Protein AF-A0A533WAD0-F1 (afdb_monomer)

Sequence (202 aa):
MTPLESITSSHHRLMIGQLISTRPRTLRELAERTGISIQGVLKHLEKLKKMGLIEERTLSPRKYLAVRKAYSLKGSKLGDFSRGSLMIVNLSAEREQQELGAAKDVYADLNGMAEELLIQGRRIKDQTRRLQRMIDEFSATESRLKRAVESLDLDPEEKLIAETVFTEDTMESAGTVLSKFYGCRSPDQAIRDVVAKVKMAG

Nearest PDB structures (foldseek):
  8qkf-assembly1_A  TM=9.148E-01  e=1.004E-02  Mycolicibacterium smegmatis
  4omz-assembly2_C  TM=9.014E-01  e=1.191E-02  Sinorhizobium fredii
  7p6f-assembly1_BBB  TM=8.737E-01  e=1.004E-02  Streptomyces griseus
  2cwe-assembly1_A  TM=3.723E-01  e=6.513E-04  Pyrococcus horikoshii OT3
  2quf-assembly1_A  TM=3.093E-01  e=3.599E-03  unclassified

Secondary structure (DSSP, 8-state):
--HHHHHHT-HHHHHHHHHHHHS-B-HHHHHHHHTS-HHHHHHHHHHHHHTT-EEEEEPP--SS---SEEEEESSS-----SSSS------------------TTHHHHHHHHHHHHHHHHHHHHHHHHHHHHHHHHHHHHHHHHHHHHHHSS--HHHHHHHHHHHHSSSHHHHHHHHHHHH--S-HHHHHHHHHHHHHHH-

pLDDT: mean 73.08, std 18.91, range [23.28, 93.94]

Mean predicted aligned error: 12.36 Å

Solvent-accessible surface area (backbone atoms only — not comparable to full-atom values): 11856 Å² total; per-residue (Å²): 128,55,76,65,54,64,36,63,77,30,70,68,48,46,51,50,49,60,55,20,64,74,40,65,41,28,63,68,46,51,14,66,78,69,73,43,54,55,69,56,46,49,59,47,50,53,53,40,40,76,69,59,44,42,41,78,48,76,36,78,69,76,86,56,42,68,47,50,56,31,33,29,49,55,64,87,79,84,85,84,80,84,90,75,68,89,73,77,76,82,77,86,70,89,81,84,88,85,89,84,84,89,67,95,61,60,64,60,54,52,50,50,53,50,50,51,52,53,53,52,52,52,52,51,54,52,50,51,54,49,51,51,50,53,50,53,54,48,49,52,48,52,51,48,51,52,51,52,54,68,70,44,100,56,54,78,63,48,39,51,52,51,48,40,48,78,66,34,98,38,71,66,55,24,30,51,46,34,30,75,58,31,50,19,87,53,29,69,59,50,51,51,55,44,54,52,51,53,66,74,76,109

Radius of gyration: 24.29 Å; Cα contacts (8 Å, |Δi|>4): 172; chains: 1; bounding box: 52×47×73 Å

Structure (mmCIF, N/CA/C/O backbone):
data_AF-A0A533WAD0-F1
#
_entry.id   AF-A0A533WAD0-F1
#
loop_
_atom_site.group_PDB
_atom_site.id
_atom_site.type_symbol
_atom_site.label_atom_id
_atom_site.label_alt_id
_atom_site.label_comp_id
_atom_site.label_asym_id
_atom_site.label_entity_id
_atom_site.label_seq_id
_atom_site.pdbx_PDB_ins_code
_atom_site.Cartn_x
_atom_site.Cartn_y
_atom_site.Cartn_z
_atom_site.occupancy
_atom_site.B_iso_or_equiv
_atom_site.auth_seq_id
_atom_site.auth_comp_id
_atom_site.auth_asym_id
_atom_site.auth_atom_id
_atom_site.pdbx_PDB_model_num
ATOM 1 N N . MET A 1 1 ? -16.923 -14.657 14.709 1.00 51.72 1 MET A N 1
ATOM 2 C CA . MET A 1 1 ? -16.250 -13.380 14.404 1.00 51.72 1 MET A CA 1
ATOM 3 C C . MET A 1 1 ? -16.389 -13.107 12.926 1.00 51.72 1 MET A C 1
ATOM 5 O O . MET A 1 1 ? -16.073 -13.988 12.129 1.00 51.72 1 MET A O 1
ATOM 9 N N . THR A 1 2 ? -16.889 -11.932 12.566 1.00 55.62 2 THR A N 1
ATOM 10 C CA . THR A 1 2 ? -16.922 -11.485 11.168 1.00 55.62 2 THR A CA 1
ATOM 11 C C . THR A 1 2 ? -15.492 -11.289 10.638 1.00 55.62 2 THR A C 1
ATOM 13 O O . THR A 1 2 ? -14.555 -11.114 11.428 1.00 55.62 2 THR A O 1
ATOM 16 N N . PRO A 1 3 ? -15.272 -11.304 9.308 1.00 55.69 3 PRO A N 1
ATOM 17 C CA . PRO A 1 3 ? -13.965 -10.982 8.745 1.00 55.69 3 PRO A CA 1
ATOM 18 C C . PRO A 1 3 ? -13.436 -9.621 9.232 1.00 55.69 3 PRO A C 1
ATOM 20 O O . PRO A 1 3 ? -12.260 -9.483 9.549 1.00 55.69 3 PRO A O 1
ATOM 23 N N . LEU A 1 4 ? -14.316 -8.637 9.405 1.00 53.81 4 LEU A N 1
ATOM 24 C CA . LEU A 1 4 ? -13.946 -7.313 9.894 1.00 53.81 4 LEU A CA 1
ATOM 25 C C . LEU A 1 4 ? -13.444 -7.343 11.354 1.00 53.81 4 LEU A C 1
ATOM 27 O O . LEU A 1 4 ? -12.351 -6.855 11.631 1.00 53.81 4 LEU A O 1
ATOM 31 N N . GLU A 1 5 ? -14.166 -8.010 12.262 1.00 53.38 5 GLU A N 1
ATOM 32 C CA . GLU A 1 5 ? -13.774 -8.183 13.678 1.00 53.38 5 GLU A CA 1
ATOM 33 C C . GLU A 1 5 ? -12.444 -8.931 13.840 1.00 53.38 5 GLU A C 1
ATOM 35 O O . GLU A 1 5 ? -11.623 -8.637 14.714 1.00 53.38 5 GLU A O 1
ATOM 40 N N . SER A 1 6 ? -12.190 -9.913 12.975 1.00 58.69 6 SER A N 1
ATOM 41 C CA . SER A 1 6 ? -10.926 -10.645 12.987 1.00 58.69 6 SER A CA 1
ATOM 42 C C . SER A 1 6 ? -9.752 -9.774 12.519 1.00 58.69 6 SER A C 1
ATOM 44 O O . SER A 1 6 ? -8.616 -10.065 12.878 1.00 58.69 6 SER A O 1
ATOM 46 N N . ILE A 1 7 ? -9.954 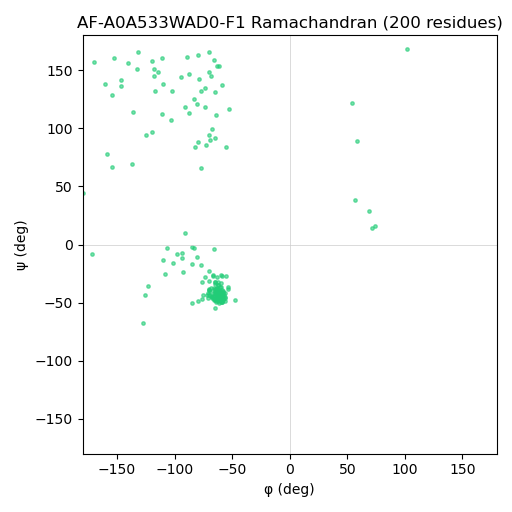-8.703 11.751 1.00 57.50 7 ILE A N 1
ATOM 47 C CA . ILE A 1 7 ? -8.867 -7.788 11.351 1.00 57.50 7 ILE A CA 1
ATOM 48 C C . ILE A 1 7 ? -8.634 -6.749 12.441 1.00 57.50 7 ILE A C 1
ATOM 50 O O . ILE A 1 7 ? -7.499 -6.602 12.896 1.00 57.50 7 ILE A O 1
ATOM 54 N N . THR A 1 8 ? -9.705 -6.098 12.899 1.00 55.94 8 THR A N 1
ATOM 55 C CA . THR A 1 8 ? -9.658 -5.000 13.878 1.00 55.94 8 THR A CA 1
ATOM 56 C C . THR A 1 8 ? -9.189 -5.451 15.259 1.00 55.94 8 THR A C 1
ATOM 58 O O . THR A 1 8 ? -8.525 -4.703 15.969 1.00 55.94 8 THR A O 1
ATOM 61 N N . SER A 1 9 ? -9.398 -6.721 15.612 1.00 64.50 9 SER A N 1
ATOM 62 C CA . SER A 1 9 ? -8.878 -7.323 16.852 1.00 64.50 9 SER A CA 1
ATOM 63 C C . SER A 1 9 ? -7.349 -7.439 16.928 1.00 64.50 9 SER A C 1
ATOM 65 O O . SER A 1 9 ? -6.818 -7.899 17.939 1.00 64.50 9 SER A O 1
ATOM 67 N N . SER A 1 10 ? -6.599 -7.075 15.882 1.00 71.62 10 SER A N 1
ATOM 68 C CA . SER A 1 10 ? -5.137 -7.127 15.906 1.00 71.62 10 SER A CA 1
ATOM 69 C C . SER A 1 10 ? -4.509 -5.890 15.303 1.00 71.62 10 SER A C 1
ATOM 71 O O . SER A 1 10 ? -4.519 -5.694 14.090 1.00 71.62 10 SER A O 1
ATOM 73 N N . HIS A 1 11 ? -3.826 -5.149 16.171 1.00 74.69 11 HIS A N 1
ATOM 74 C CA . HIS A 1 11 ? -3.022 -3.990 15.809 1.00 74.69 11 HIS A CA 1
ATOM 75 C C . HIS A 1 11 ? -2.084 -4.261 14.617 1.00 74.69 11 HIS A C 1
ATOM 77 O O . HIS A 1 11 ? -2.106 -3.518 13.644 1.00 74.69 11 HIS A O 1
ATOM 83 N N . HIS A 1 12 ? -1.346 -5.379 14.619 1.00 79.31 12 HIS A N 1
ATOM 84 C CA . HIS A 1 12 ? -0.453 -5.731 13.508 1.00 79.31 12 HIS A CA 1
ATOM 85 C C . HIS A 1 12 ? -1.186 -6.016 12.188 1.00 79.31 12 HIS A C 1
ATOM 87 O O . HIS A 1 12 ? -0.655 -5.701 11.129 1.00 79.31 12 HIS A O 1
ATOM 93 N N . ARG A 1 13 ? -2.399 -6.592 12.209 1.00 78.62 13 ARG A N 1
ATOM 94 C CA . ARG A 1 13 ? -3.174 -6.819 10.972 1.00 78.62 13 ARG A CA 1
ATOM 95 C C . ARG A 1 13 ? -3.688 -5.510 10.386 1.00 78.62 13 ARG A C 1
ATOM 97 O O . ARG A 1 13 ? -3.631 -5.354 9.171 1.00 78.62 13 ARG A O 1
ATOM 104 N N . LEU A 1 14 ? -4.131 -4.585 11.238 1.00 72.06 14 LEU A N 1
ATOM 105 C CA . LEU A 1 14 ? -4.509 -3.234 10.823 1.00 72.06 14 LEU A CA 1
ATOM 106 C C . LEU A 1 14 ? -3.316 -2.484 10.235 1.00 72.06 14 LEU A C 1
ATOM 108 O O . LEU A 1 14 ? -3.411 -1.966 9.129 1.00 72.06 14 LEU A O 1
ATOM 112 N N . MET A 1 15 ? -2.171 -2.513 10.919 1.00 77.69 15 MET A N 1
ATOM 113 C CA . MET A 1 15 ? -0.955 -1.847 10.453 1.00 77.69 15 MET A CA 1
ATOM 114 C C . MET A 1 15 ? -0.457 -2.430 9.125 1.00 77.69 15 MET A C 1
ATOM 116 O O . MET A 1 15 ? -0.127 -1.682 8.213 1.00 77.69 15 MET A O 1
ATOM 120 N N . ILE A 1 16 ? -0.462 -3.760 8.965 1.00 83.31 16 ILE A N 1
ATOM 121 C CA . ILE A 1 16 ? -0.143 -4.405 7.681 1.00 83.31 16 ILE A CA 1
ATOM 122 C C . ILE A 1 16 ? -1.139 -3.975 6.600 1.00 83.31 16 ILE A C 1
ATOM 124 O O . ILE A 1 16 ? -0.705 -3.627 5.508 1.00 83.31 16 ILE A O 1
ATOM 128 N N . GLY A 1 17 ? -2.443 -3.967 6.901 1.00 76.19 17 GLY A N 1
ATOM 129 C CA . GLY A 1 17 ? -3.496 -3.527 5.983 1.00 76.19 17 GLY A CA 1
ATOM 130 C C . GLY A 1 17 ? -3.301 -2.088 5.502 1.00 76.19 17 GLY A C 1
ATOM 131 O O . GLY A 1 17 ? -3.324 -1.844 4.302 1.00 76.19 17 GLY A O 1
ATOM 132 N N . GLN A 1 18 ? -3.021 -1.163 6.421 1.00 72.69 18 GLN A N 1
ATOM 133 C CA . GLN A 1 18 ? -2.708 0.236 6.113 1.00 72.69 18 GLN A CA 1
ATOM 134 C C . GLN A 1 18 ? -1.435 0.367 5.265 1.00 72.69 18 GLN A C 1
ATOM 136 O O . GLN A 1 18 ? -1.361 1.166 4.336 1.00 72.69 18 GLN A O 1
ATOM 141 N N . LEU A 1 19 ? -0.404 -0.422 5.564 1.00 80.69 19 LEU A N 1
ATOM 142 C CA . LEU A 1 19 ? 0.837 -0.375 4.799 1.00 80.69 19 LEU A CA 1
ATOM 143 C C . LEU A 1 19 ? 0.612 -0.845 3.354 1.00 80.69 19 LEU A C 1
ATOM 145 O O . LEU A 1 19 ? 1.075 -0.186 2.428 1.00 80.69 19 LEU A O 1
ATOM 149 N N . ILE A 1 20 ? -0.112 -1.942 3.137 1.00 82.56 20 ILE A N 1
ATOM 150 C CA . ILE A 1 20 ? -0.339 -2.499 1.791 1.00 82.56 20 ILE A CA 1
ATOM 151 C C . ILE A 1 20 ? -1.493 -1.834 1.019 1.00 82.56 20 ILE A C 1
ATOM 153 O O . ILE A 1 20 ? -1.742 -2.218 -0.126 1.00 82.56 20 ILE A O 1
ATOM 157 N N . SER A 1 21 ? -2.217 -0.883 1.628 1.00 72.12 21 SER A N 1
ATOM 158 C CA . SER A 1 21 ? -3.297 -0.137 0.956 1.00 72.12 21 SER A CA 1
ATOM 159 C C . SER A 1 21 ? -2.759 0.928 0.019 1.00 72.12 21 SER A C 1
ATOM 161 O O . SER A 1 21 ? -3.357 1.180 -1.018 1.00 72.12 21 SER A O 1
ATOM 163 N N . THR A 1 22 ? -1.613 1.504 0.377 1.00 73.31 22 THR A N 1
ATOM 164 C CA . T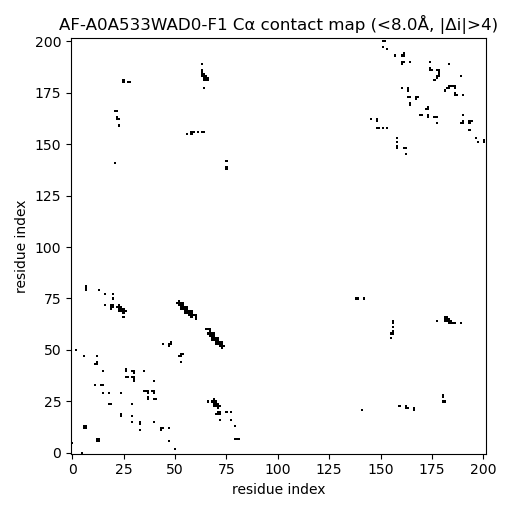HR A 1 22 ? -0.962 2.582 -0.372 1.00 73.31 22 THR A CA 1
ATOM 165 C C . THR A 1 22 ? -0.197 2.046 -1.578 1.00 73.31 22 THR A C 1
ATOM 167 O O . THR A 1 22 ? -0.377 2.521 -2.693 1.00 73.31 22 THR A O 1
ATOM 170 N N . ARG A 1 23 ? 0.623 1.005 -1.386 1.00 82.44 23 ARG A N 1
ATOM 171 C CA . ARG A 1 23 ? 1.337 0.312 -2.470 1.00 82.44 23 ARG A CA 1
ATOM 172 C C . ARG A 1 23 ? 1.630 -1.145 -2.122 1.00 82.44 23 ARG A C 1
ATOM 174 O O . ARG A 1 23 ? 1.658 -1.482 -0.934 1.00 82.44 23 ARG A O 1
ATOM 181 N N . PRO A 1 24 ? 1.913 -2.019 -3.108 1.00 87.38 24 PRO A N 1
ATOM 182 C CA . PRO A 1 24 ? 2.299 -3.389 -2.805 1.00 87.38 24 PRO A CA 1
ATOM 183 C C . PRO A 1 24 ? 3.636 -3.434 -2.063 1.00 87.38 24 PRO A C 1
ATOM 185 O O . PRO A 1 24 ? 4.600 -2.840 -2.532 1.00 87.38 24 PRO A O 1
ATOM 188 N N . ARG A 1 25 ? 3.746 -4.167 -0.950 1.00 91.31 25 ARG A N 1
ATOM 189 C CA . ARG A 1 25 ? 4.976 -4.223 -0.124 1.00 91.31 25 ARG A CA 1
ATOM 190 C C . ARG A 1 25 ? 5.566 -5.620 -0.013 1.00 91.31 25 ARG A C 1
ATOM 192 O O . ARG A 1 25 ? 4.868 -6.620 -0.180 1.00 91.31 25 ARG A O 1
ATOM 199 N N . THR A 1 26 ? 6.858 -5.701 0.298 1.00 93.06 26 THR A N 1
ATOM 200 C CA . THR A 1 26 ? 7.565 -6.977 0.511 1.00 93.06 26 THR A CA 1
ATOM 201 C C . THR A 1 26 ? 7.490 -7.426 1.974 1.00 93.06 26 THR A C 1
ATOM 203 O O . THR A 1 26 ? 7.248 -6.623 2.874 1.00 93.06 26 THR A O 1
ATOM 206 N N . LEU A 1 27 ? 7.734 -8.715 2.252 1.00 92.88 27 LEU A N 1
ATOM 207 C CA . LEU A 1 27 ? 7.749 -9.230 3.635 1.00 92.88 27 LEU A CA 1
ATOM 208 C C . LEU A 1 27 ? 8.772 -8.515 4.517 1.00 92.88 27 LEU A C 1
ATOM 210 O O . LEU A 1 27 ? 8.499 -8.246 5.683 1.00 92.88 27 LEU A O 1
ATOM 214 N N . ARG A 1 28 ? 9.952 -8.233 3.953 1.00 92.81 28 ARG A N 1
ATOM 215 C CA . ARG A 1 28 ? 11.037 -7.551 4.657 1.00 92.81 28 ARG A CA 1
ATOM 216 C C . ARG A 1 28 ? 10.610 -6.148 5.063 1.00 92.81 28 ARG A C 1
ATOM 218 O O . ARG A 1 28 ? 10.813 -5.759 6.205 1.00 92.81 28 ARG A O 1
ATOM 225 N N . GLU A 1 29 ? 9.995 -5.422 4.136 1.00 93.50 29 GLU A N 1
ATOM 226 C CA . GLU A 1 29 ? 9.491 -4.084 4.407 1.00 93.50 29 GLU A CA 1
ATOM 227 C C . GLU A 1 29 ? 8.409 -4.086 5.486 1.00 93.50 29 GLU A C 1
ATOM 229 O O . GLU A 1 29 ? 8.465 -3.290 6.420 1.00 93.50 29 GLU A O 1
ATOM 234 N N . LEU A 1 30 ? 7.444 -5.003 5.385 1.00 90.94 30 LEU A N 1
ATOM 235 C CA . LEU A 1 30 ? 6.379 -5.129 6.375 1.00 90.94 30 LEU A CA 1
ATOM 236 C C . LEU A 1 30 ? 6.939 -5.465 7.757 1.00 90.94 30 LEU A C 1
ATOM 238 O O . LEU A 1 30 ? 6.512 -4.859 8.732 1.00 90.94 30 LEU A O 1
ATOM 242 N N . ALA A 1 31 ? 7.910 -6.374 7.851 1.00 92.38 31 ALA A N 1
ATOM 243 C CA . ALA A 1 31 ? 8.556 -6.735 9.113 1.00 92.38 31 ALA A CA 1
ATOM 244 C C . ALA A 1 31 ? 9.260 -5.529 9.749 1.00 92.38 31 ALA A C 1
ATOM 246 O O . ALA A 1 31 ? 9.054 -5.243 10.925 1.00 92.38 31 ALA A O 1
ATOM 247 N N . GLU A 1 32 ? 10.021 -4.775 8.953 1.00 91.56 32 GLU A N 1
ATOM 248 C CA . GLU A 1 32 ? 10.730 -3.585 9.425 1.00 91.56 32 GLU A CA 1
ATOM 249 C C . GLU A 1 32 ? 9.762 -2.489 9.894 1.00 91.56 32 GLU A C 1
ATOM 251 O O . GLU A 1 32 ? 9.925 -1.944 10.982 1.00 91.56 32 GLU A O 1
ATOM 256 N N . ARG A 1 33 ? 8.715 -2.199 9.112 1.00 85.69 33 ARG A N 1
ATOM 257 C CA . ARG A 1 33 ? 7.739 -1.141 9.422 1.00 85.69 33 ARG A CA 1
ATOM 258 C C . ARG A 1 33 ? 6.836 -1.484 10.605 1.00 85.69 33 ARG A C 1
ATOM 260 O O . ARG A 1 33 ? 6.400 -0.578 11.302 1.00 85.69 33 ARG A O 1
ATOM 267 N N . THR A 1 34 ? 6.529 -2.763 10.811 1.00 83.00 34 THR A N 1
ATOM 268 C CA . THR A 1 34 ? 5.649 -3.220 11.903 1.00 83.00 34 THR A CA 1
ATOM 269 C C . THR A 1 34 ? 6.408 -3.632 13.162 1.00 83.00 34 THR A C 1
ATOM 271 O O . THR A 1 34 ? 5.781 -3.842 14.196 1.00 83.00 34 THR A O 1
ATOM 274 N N . GLY A 1 35 ? 7.736 -3.767 13.093 1.00 88.56 35 GLY A N 1
ATOM 275 C CA . GLY A 1 35 ? 8.572 -4.185 14.220 1.00 88.56 35 GLY A CA 1
ATOM 276 C C . GLY A 1 35 ? 8.432 -5.662 14.606 1.00 88.56 35 GLY A C 1
ATOM 277 O O . GLY A 1 35 ? 8.878 -6.049 15.685 1.00 88.56 35 GLY A O 1
ATOM 278 N N . ILE A 1 36 ? 7.823 -6.501 13.758 1.00 91.62 36 ILE A N 1
ATOM 279 C CA . ILE A 1 36 ? 7.652 -7.941 14.018 1.00 91.62 36 ILE A CA 1
ATOM 280 C C . ILE A 1 36 ? 8.513 -8.790 13.081 1.00 91.62 36 ILE A C 1
ATOM 282 O O . ILE A 1 36 ? 8.932 -8.357 12.011 1.00 91.62 36 ILE A O 1
ATOM 286 N N . SER A 1 37 ? 8.752 -10.047 13.460 1.00 93.94 37 SER A N 1
ATOM 287 C CA . SER A 1 37 ? 9.521 -10.977 12.629 1.00 93.94 37 SER A CA 1
ATOM 288 C C . SER A 1 37 ? 8.830 -11.271 11.291 1.00 93.94 37 SER A C 1
ATOM 290 O O . SER A 1 37 ? 7.602 -11.270 11.187 1.00 93.94 37 SER A O 1
ATOM 292 N N . ILE A 1 38 ? 9.615 -11.629 10.270 1.00 92.88 38 ILE A N 1
ATOM 293 C CA . ILE A 1 38 ? 9.100 -12.038 8.949 1.00 92.88 38 ILE A CA 1
ATOM 294 C C . ILE A 1 38 ? 8.071 -13.178 9.070 1.00 92.88 38 ILE A C 1
ATOM 296 O O . ILE A 1 38 ? 7.052 -13.172 8.381 1.00 92.88 38 ILE A O 1
ATOM 300 N N . GLN A 1 39 ? 8.293 -14.135 9.978 1.00 93.06 39 GLN A N 1
ATOM 301 C CA . GLN A 1 39 ? 7.333 -15.212 10.251 1.00 93.06 39 GLN A CA 1
ATOM 302 C C . GLN A 1 39 ? 6.026 -14.688 10.871 1.00 93.06 39 GLN A C 1
ATOM 304 O O . GLN A 1 39 ? 4.943 -15.164 10.525 1.00 93.06 39 GLN A O 1
ATOM 309 N N . GLY A 1 40 ? 6.109 -13.686 11.752 1.00 90.50 40 GLY A N 1
ATOM 310 C CA . GLY A 1 40 ? 4.944 -12.991 12.302 1.00 90.50 40 GLY A CA 1
ATOM 311 C C . GLY A 1 40 ? 4.127 -12.290 11.216 1.00 90.50 40 GLY A C 1
ATOM 312 O O . GLY A 1 40 ? 2.907 -12.460 11.157 1.00 90.50 40 GLY A O 1
ATOM 313 N N . VAL A 1 41 ? 4.801 -11.585 10.301 1.00 92.94 41 VAL A N 1
ATOM 314 C CA . VAL A 1 41 ? 4.167 -10.966 9.124 1.00 92.94 41 VAL A CA 1
ATOM 315 C C . VAL A 1 41 ? 3.466 -12.017 8.267 1.00 92.94 41 VAL A C 1
ATOM 317 O O . VAL A 1 41 ? 2.287 -11.856 7.958 1.00 92.94 41 VAL A O 1
ATOM 320 N N . LEU A 1 42 ? 4.145 -13.119 7.933 1.00 92.94 42 LEU A N 1
ATOM 321 C CA . LEU A 1 42 ? 3.566 -14.216 7.149 1.00 92.94 42 LEU A CA 1
ATOM 322 C C . LEU A 1 42 ? 2.292 -14.769 7.794 1.00 92.94 42 LEU A C 1
ATOM 324 O O . LEU A 1 42 ? 1.275 -14.920 7.121 1.00 92.94 42 LEU A O 1
ATOM 328 N N . LYS A 1 43 ? 2.301 -14.999 9.112 1.00 91.69 43 LYS A N 1
ATOM 329 C CA . LYS A 1 43 ? 1.119 -15.474 9.849 1.00 91.69 43 LYS A CA 1
ATOM 330 C C . LYS A 1 43 ? -0.065 -14.510 9.732 1.00 91.69 43 LYS A C 1
ATOM 332 O O . LYS A 1 43 ? -1.215 -14.951 9.690 1.00 91.69 43 LYS A O 1
ATOM 337 N N . HIS A 1 44 ? 0.190 -13.205 9.714 1.00 88.88 44 HIS A N 1
ATOM 338 C CA . HIS A 1 44 ? -0.852 -12.195 9.540 1.00 88.88 44 HIS A CA 1
ATOM 339 C C . HIS A 1 44 ? -1.347 -12.107 8.095 1.00 88.88 44 HIS A C 1
ATOM 341 O O . HIS A 1 44 ? -2.561 -12.090 7.891 1.00 88.88 44 HIS A O 1
ATOM 347 N N . LEU A 1 45 ? -0.446 -12.132 7.112 1.00 89.50 45 LEU A N 1
ATOM 348 C CA . LEU A 1 45 ? -0.801 -12.140 5.692 1.00 89.50 45 LEU A CA 1
ATOM 349 C C . LEU A 1 45 ? -1.618 -13.377 5.316 1.00 89.50 45 LEU A C 1
ATOM 351 O O . LEU A 1 45 ? -2.635 -13.236 4.652 1.00 89.50 45 LEU A O 1
ATOM 355 N N . GLU A 1 46 ? -1.267 -14.564 5.811 1.00 89.81 46 GLU A N 1
ATOM 356 C CA . GLU A 1 46 ? -2.048 -15.788 5.579 1.00 89.81 46 GLU A CA 1
ATOM 357 C C . GLU A 1 46 ? -3.491 -15.661 6.081 1.00 89.81 46 GLU A C 1
ATOM 359 O O . GLU A 1 46 ? -4.434 -16.092 5.417 1.00 89.81 46 GLU A O 1
ATOM 364 N N . LYS A 1 47 ? -3.696 -15.014 7.234 1.00 83.94 47 LYS A N 1
ATOM 365 C CA . LYS A 1 47 ? -5.050 -14.731 7.729 1.00 83.94 47 LYS A CA 1
ATOM 366 C C . LYS A 1 47 ? -5.790 -13.769 6.802 1.00 83.94 47 LYS A C 1
ATOM 368 O O . LYS A 1 47 ? -6.912 -14.070 6.416 1.00 83.94 47 LYS A O 1
ATOM 373 N N . LEU A 1 48 ? -5.159 -12.666 6.401 1.00 80.19 48 LEU A N 1
ATOM 374 C CA . LEU A 1 48 ? -5.759 -11.692 5.480 1.00 80.19 48 LEU A CA 1
ATOM 375 C C . LEU A 1 48 ? -6.059 -12.303 4.097 1.00 80.19 48 LEU A C 1
ATOM 377 O O . LEU A 1 48 ? -7.085 -11.994 3.489 1.00 80.19 48 LEU A O 1
ATOM 381 N N . LYS A 1 49 ? -5.211 -13.224 3.625 1.00 83.44 49 LYS A N 1
ATOM 382 C CA . LYS A 1 49 ? -5.371 -13.956 2.361 1.00 83.44 49 LYS A CA 1
ATOM 383 C C . LYS A 1 49 ? -6.557 -14.906 2.410 1.00 83.44 49 LYS A C 1
ATOM 385 O O . LYS A 1 49 ? -7.380 -14.892 1.501 1.00 83.44 49 LYS A O 1
ATOM 390 N N . LYS A 1 50 ? -6.703 -15.672 3.498 1.00 79.50 50 LYS A N 1
ATOM 391 C CA . LYS A 1 50 ? -7.875 -16.540 3.733 1.00 79.50 50 LYS A CA 1
ATOM 392 C C . LYS A 1 50 ? -9.191 -15.767 3.760 1.00 79.50 50 LYS A C 1
ATOM 394 O O . LYS A 1 50 ? -10.230 -16.323 3.436 1.00 79.50 50 LYS A O 1
ATOM 399 N N . MET A 1 51 ? -9.139 -14.490 4.126 1.00 72.75 51 MET A N 1
ATOM 400 C CA . MET A 1 51 ? -10.295 -13.593 4.149 1.00 72.75 51 MET A CA 1
ATOM 401 C C . MET A 1 51 ? -10.573 -12.951 2.782 1.00 72.75 51 MET A C 1
ATOM 403 O O . MET A 1 51 ? -11.534 -12.203 2.649 1.00 72.75 51 MET A O 1
ATOM 407 N N . GLY A 1 52 ? -9.743 -13.231 1.771 1.00 71.12 52 GLY A N 1
ATOM 408 C CA . GLY A 1 52 ? -9.891 -12.705 0.416 1.00 71.12 52 GLY A CA 1
ATOM 409 C C . GLY A 1 52 ? -9.522 -11.229 0.271 1.00 71.12 52 GLY A C 1
ATOM 410 O O . GLY A 1 52 ? -9.892 -10.621 -0.727 1.00 71.12 52 GLY A O 1
ATOM 411 N N . LEU A 1 53 ? -8.815 -10.654 1.248 1.00 71.06 53 LEU A N 1
ATOM 412 C CA . LEU A 1 53 ? -8.565 -9.211 1.319 1.00 71.06 53 LEU A CA 1
ATOM 413 C C . LEU A 1 53 ? -7.264 -8.791 0.666 1.00 71.06 53 LEU A C 1
ATOM 415 O O . LEU A 1 53 ? -7.120 -7.638 0.290 1.00 71.06 53 LEU A O 1
ATOM 419 N N . ILE A 1 54 ? -6.308 -9.703 0.544 1.00 79.50 54 ILE A N 1
ATOM 420 C CA . ILE A 1 54 ? -5.017 -9.396 -0.058 1.00 79.50 54 ILE A CA 1
ATOM 421 C C . ILE A 1 54 ? -4.800 -10.237 -1.300 1.00 79.50 54 ILE A C 1
ATOM 423 O O . ILE A 1 54 ? -5.280 -11.368 -1.411 1.00 79.50 54 ILE A O 1
ATOM 427 N N . GLU A 1 55 ? -4.034 -9.673 -2.212 1.00 82.56 55 GLU A N 1
ATOM 428 C CA . GLU A 1 55 ? -3.501 -10.347 -3.377 1.00 82.56 55 GLU A CA 1
ATOM 429 C C . GLU A 1 55 ? -1.978 -10.428 -3.263 1.00 82.56 55 GLU A C 1
ATOM 431 O O . GLU A 1 55 ? -1.312 -9.589 -2.652 1.00 82.56 55 GLU A O 1
ATOM 436 N N . GLU A 1 56 ? -1.431 -11.496 -3.827 1.00 88.31 56 GLU A N 1
ATOM 437 C CA . GLU A 1 56 ? -0.001 -11.756 -3.863 1.00 88.31 56 GLU A CA 1
ATOM 438 C C . GLU A 1 56 ? 0.454 -11.622 -5.313 1.00 88.31 56 GLU A C 1
ATOM 440 O O . GLU A 1 56 ? 0.082 -12.427 -6.169 1.00 88.31 56 GLU A O 1
ATOM 445 N N . ARG A 1 57 ? 1.257 -10.598 -5.594 1.00 86.31 57 ARG A N 1
ATOM 446 C CA . ARG A 1 57 ? 1.862 -10.393 -6.907 1.00 86.31 57 ARG A CA 1
ATOM 447 C C . ARG A 1 57 ? 3.177 -11.158 -6.949 1.00 86.31 57 ARG A C 1
ATOM 449 O O . ARG A 1 57 ? 4.123 -10.821 -6.235 1.00 86.31 57 ARG A O 1
ATOM 456 N N . THR A 1 58 ? 3.233 -12.190 -7.786 1.00 85.44 58 THR A N 1
ATOM 457 C CA . THR A 1 58 ? 4.489 -12.892 -8.074 1.00 85.44 58 THR A CA 1
ATOM 458 C C . THR A 1 58 ? 5.244 -12.129 -9.153 1.00 85.44 58 THR A C 1
ATOM 460 O O . THR A 1 58 ? 4.711 -11.854 -10.224 1.00 85.44 58 THR A O 1
ATOM 463 N N . LEU A 1 59 ? 6.489 -11.784 -8.854 1.00 81.50 59 LEU A N 1
ATOM 464 C CA . LEU A 1 59 ? 7.394 -11.076 -9.745 1.00 81.50 59 LEU A CA 1
ATOM 465 C C . LEU A 1 59 ? 8.374 -12.087 -10.330 1.00 81.50 59 LEU A C 1
ATOM 467 O O . LEU A 1 59 ? 8.960 -12.899 -9.607 1.00 81.50 59 LEU A O 1
ATOM 471 N N . SER A 1 60 ? 8.553 -12.030 -11.644 1.00 73.19 60 SER A N 1
ATOM 472 C CA . SER A 1 60 ? 9.660 -12.727 -12.290 1.00 73.19 60 SER A CA 1
ATOM 473 C C . SER A 1 60 ? 10.905 -11.857 -12.110 1.00 73.19 60 SER A C 1
ATOM 475 O O . SER A 1 60 ? 10.870 -10.718 -12.567 1.00 73.19 60 SER A O 1
ATOM 477 N N . PRO A 1 61 ? 11.987 -12.334 -11.468 1.00 61.09 61 PRO A N 1
ATOM 478 C CA . PRO A 1 61 ? 13.225 -11.568 -11.413 1.00 61.09 61 PRO A CA 1
ATOM 479 C C . PRO A 1 61 ? 13.748 -11.436 -12.841 1.00 61.09 61 PRO A C 1
ATOM 481 O O . PRO A 1 61 ? 14.099 -12.445 -13.458 1.00 61.09 61 PRO A O 1
ATOM 484 N N . ARG A 1 62 ? 13.722 -10.223 -13.391 1.00 65.81 62 ARG A N 1
ATOM 485 C CA . ARG A 1 62 ? 14.101 -9.981 -14.784 1.00 65.81 62 ARG A CA 1
ATOM 486 C C . ARG A 1 62 ? 15.149 -8.892 -14.889 1.00 65.81 62 ARG A C 1
ATOM 488 O O . ARG A 1 62 ? 16.271 -9.210 -15.279 1.00 65.81 62 ARG A O 1
ATOM 495 N N . LYS A 1 63 ? 14.803 -7.641 -14.565 1.00 78.00 63 LYS A N 1
ATOM 496 C CA . LYS A 1 63 ? 15.607 -6.497 -15.017 1.00 78.00 63 LYS A CA 1
ATOM 497 C C . LYS A 1 63 ? 16.075 -5.561 -13.909 1.00 78.00 63 LYS A C 1
ATOM 499 O O . LYS A 1 63 ? 17.239 -5.166 -13.921 1.00 78.00 63 LYS A O 1
ATOM 504 N N . TYR A 1 64 ? 15.218 -5.221 -12.953 1.00 83.62 64 TYR A N 1
ATOM 505 C CA . TYR A 1 64 ? 15.496 -4.171 -11.969 1.00 83.62 64 TYR A CA 1
ATOM 506 C C . TYR A 1 64 ? 15.405 -4.646 -10.521 1.00 83.62 64 TYR A C 1
ATOM 508 O O . TYR A 1 64 ? 16.176 -4.174 -9.691 1.00 83.62 64 TYR A O 1
ATOM 516 N N . LEU A 1 65 ? 14.485 -5.550 -10.200 1.00 86.50 65 LEU A N 1
ATOM 517 C CA . LEU A 1 65 ? 14.100 -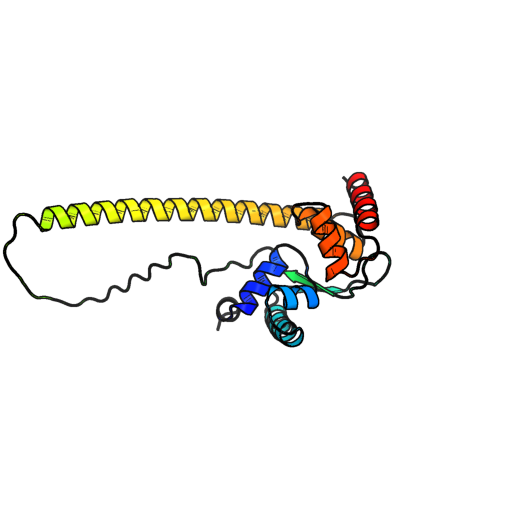5.951 -8.855 1.00 86.50 65 LEU A CA 1
ATOM 518 C C . LEU A 1 65 ? 14.574 -7.377 -8.560 1.00 86.50 65 LEU A C 1
ATOM 520 O O . LEU A 1 65 ? 14.440 -8.297 -9.367 1.00 86.50 65 LEU A O 1
ATOM 524 N N . ALA A 1 66 ? 15.094 -7.575 -7.350 1.00 85.69 66 ALA A N 1
ATOM 525 C CA . ALA A 1 66 ? 15.567 -8.881 -6.886 1.00 85.69 66 ALA A CA 1
ATOM 526 C C . ALA A 1 66 ? 14.490 -9.671 -6.119 1.00 85.69 66 ALA A C 1
ATOM 528 O O . ALA A 1 66 ? 14.696 -10.832 -5.754 1.00 85.69 66 ALA A O 1
ATOM 529 N N . VAL A 1 67 ? 13.346 -9.048 -5.834 1.00 85.12 67 VAL A N 1
ATOM 530 C CA . VAL A 1 67 ? 12.264 -9.656 -5.056 1.00 85.12 67 VAL A CA 1
ATOM 531 C C . VAL A 1 67 ? 11.304 -10.450 -5.931 1.00 85.12 67 VAL A C 1
ATOM 533 O O . VAL A 1 67 ? 11.027 -10.099 -7.070 1.00 85.12 67 VAL A O 1
ATOM 536 N N . ARG A 1 68 ? 10.765 -11.533 -5.366 1.00 84.81 68 ARG A N 1
ATOM 537 C CA . ARG A 1 68 ? 9.863 -12.454 -6.077 1.00 84.81 68 ARG A CA 1
ATOM 538 C C . ARG A 1 68 ? 8.390 -12.249 -5.755 1.00 84.81 68 ARG A C 1
ATOM 540 O O . ARG A 1 68 ? 7.543 -12.803 -6.446 1.00 84.81 68 ARG A O 1
ATOM 547 N N . LYS A 1 69 ? 8.078 -11.533 -4.673 1.00 88.56 69 LYS A N 1
ATOM 548 C CA . LYS A 1 69 ? 6.711 -11.383 -4.166 1.00 88.56 69 LYS A CA 1
ATOM 549 C C . LYS A 1 69 ? 6.497 -10.008 -3.550 1.00 88.56 69 LYS A C 1
ATOM 551 O O . LYS A 1 69 ? 7.329 -9.555 -2.760 1.00 88.56 69 LYS A O 1
ATOM 556 N N . ALA A 1 70 ? 5.355 -9.411 -3.860 1.00 89.00 70 ALA A N 1
ATOM 557 C CA . ALA A 1 70 ? 4.814 -8.242 -3.179 1.00 89.00 70 ALA A CA 1
ATOM 558 C C . ALA A 1 70 ? 3.328 -8.471 -2.859 1.00 89.00 70 ALA A C 1
ATOM 560 O O . ALA A 1 70 ? 2.649 -9.216 -3.566 1.00 89.00 70 ALA A O 1
ATOM 561 N N . TYR A 1 71 ? 2.835 -7.858 -1.786 1.00 89.00 71 TYR A N 1
ATOM 562 C CA . TYR A 1 71 ? 1.462 -8.021 -1.302 1.00 89.00 71 TYR A CA 1
ATOM 563 C C . TYR A 1 71 ? 0.725 -6.691 -1.363 1.00 89.00 71 TYR A C 1
ATOM 565 O O . TYR A 1 71 ? 1.250 -5.691 -0.875 1.00 89.00 71 TYR A O 1
ATOM 573 N N . SER A 1 72 ? -0.486 -6.700 -1.910 1.00 84.31 72 SER A N 1
ATOM 574 C CA . SER A 1 72 ? -1.386 -5.545 -1.993 1.00 84.31 72 SER A CA 1
ATOM 575 C C . SER A 1 72 ? -2.792 -5.913 -1.527 1.00 84.31 72 SER A C 1
ATOM 577 O O . SER A 1 72 ? -3.135 -7.088 -1.387 1.00 84.31 72 SER A O 1
ATOM 579 N N . LEU A 1 73 ? -3.621 -4.905 -1.266 1.00 77.19 73 LEU A N 1
ATOM 580 C CA . LEU A 1 73 ? -5.047 -5.101 -1.015 1.00 77.19 73 LEU A CA 1
ATOM 581 C C . LEU A 1 73 ? -5.809 -5.441 -2.306 1.00 77.19 73 LEU A C 1
ATOM 583 O O . LEU A 1 73 ? -5.650 -4.795 -3.348 1.00 77.19 73 LEU A O 1
ATOM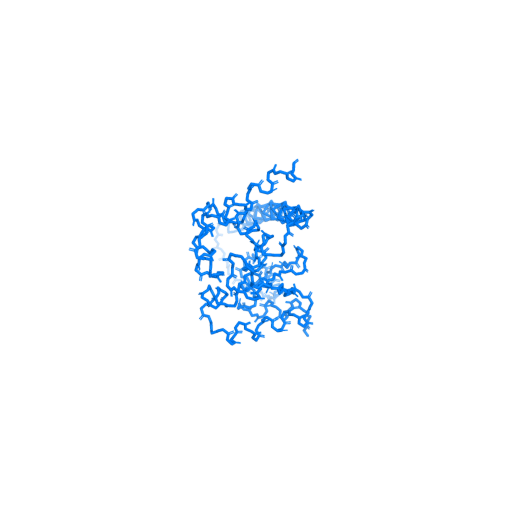 587 N N . LYS A 1 74 ? -6.681 -6.446 -2.205 1.00 66.56 74 LYS A N 1
ATOM 588 C CA . LYS A 1 74 ? -7.629 -6.859 -3.238 1.00 66.56 74 LYS A CA 1
ATOM 589 C C . LYS A 1 74 ? -8.864 -5.953 -3.158 1.00 66.56 74 LYS A C 1
ATOM 591 O O . LYS A 1 74 ? -9.856 -6.283 -2.514 1.00 66.56 74 LYS A O 1
ATOM 596 N N . GLY A 1 75 ? -8.778 -4.790 -3.801 1.00 55.28 75 GLY A N 1
ATOM 597 C CA . GLY A 1 75 ? -9.829 -3.765 -3.821 1.00 55.28 75 GLY A CA 1
ATOM 598 C C . GLY A 1 75 ? -9.564 -2.588 -2.877 1.00 55.28 75 GLY A C 1
ATOM 599 O O . GLY A 1 75 ? -8.664 -2.622 -2.045 1.00 55.28 75 GLY A O 1
ATOM 600 N N . SER A 1 76 ? -10.347 -1.520 -3.031 1.00 45.22 76 SER A N 1
ATOM 601 C CA . SER A 1 76 ? -10.116 -0.208 -2.405 1.00 45.22 76 SER A CA 1
ATOM 602 C C . SER A 1 76 ? -10.772 -0.009 -1.039 1.00 45.22 76 SER A C 1
ATOM 604 O O . SER A 1 76 ? -10.817 1.107 -0.529 1.00 45.22 76 SER A O 1
ATOM 606 N N . LYS A 1 77 ? -11.316 -1.072 -0.435 1.00 44.81 77 LYS A N 1
ATOM 607 C CA . LYS A 1 77 ? -12.038 -0.978 0.837 1.00 44.81 77 LYS A CA 1
ATOM 608 C C . LYS A 1 77 ? -11.456 -1.921 1.881 1.00 44.81 77 LYS A C 1
ATOM 610 O O . LYS A 1 77 ? -11.875 -3.068 2.004 1.00 44.81 77 LYS A O 1
ATOM 615 N N . LEU A 1 78 ? -10.550 -1.376 2.686 1.00 45.09 78 LEU A N 1
ATOM 616 C CA . LEU A 1 78 ? -10.354 -1.789 4.070 1.00 45.09 78 LEU A CA 1
ATOM 617 C C . LEU A 1 78 ? -10.635 -0.551 4.936 1.00 45.09 78 LEU A C 1
ATOM 619 O O . LEU A 1 78 ? -9.799 0.338 5.033 1.00 45.09 78 LEU A O 1
ATOM 623 N N . GLY A 1 79 ? -11.852 -0.445 5.472 1.00 38.56 79 GLY A N 1
ATOM 624 C CA . GLY A 1 79 ? -12.249 0.657 6.354 1.00 38.56 79 GLY A CA 1
ATOM 625 C C . GLY A 1 79 ? -11.977 0.311 7.819 1.00 38.56 79 GLY A C 1
ATOM 626 O O . GLY A 1 79 ? -12.525 -0.666 8.326 1.00 38.56 79 GLY A O 1
ATOM 627 N N . ASP A 1 80 ? -11.109 1.102 8.449 1.00 39.81 80 ASP A N 1
ATOM 628 C CA . ASP A 1 80 ? -10.650 1.070 9.846 1.00 39.81 80 ASP A CA 1
ATOM 629 C C . ASP A 1 80 ? -11.668 1.703 10.804 1.00 39.81 80 ASP A C 1
ATOM 631 O O . ASP A 1 80 ? -12.236 2.729 10.459 1.00 39.81 80 ASP A O 1
ATOM 635 N N . PHE A 1 81 ? -11.825 1.133 12.008 1.00 37.31 81 PHE A N 1
ATOM 636 C CA . PHE A 1 81 ? -12.134 1.880 13.235 1.00 37.31 81 PHE A CA 1
ATOM 637 C C . PHE A 1 81 ? -11.731 1.073 14.483 1.00 37.31 81 PHE A C 1
ATOM 639 O O . PHE A 1 81 ? -12.581 0.513 15.173 1.00 37.31 81 PHE A O 1
ATOM 646 N N . SER A 1 82 ? -10.444 1.028 14.839 1.00 34.00 82 SER A N 1
ATOM 647 C CA . SER A 1 82 ? -10.077 0.780 16.249 1.00 34.00 82 SER A CA 1
ATOM 648 C C . SER A 1 82 ? -8.710 1.346 16.638 1.00 34.00 82 SER A C 1
ATOM 650 O O . SER A 1 82 ? -7.783 0.598 16.950 1.00 34.00 82 SER A O 1
ATOM 652 N N . ARG A 1 83 ? -8.619 2.684 16.625 1.00 36.19 83 ARG A N 1
ATOM 653 C CA . ARG A 1 83 ? -8.038 3.565 17.672 1.00 36.19 83 ARG A CA 1
ATOM 654 C C . ARG A 1 83 ? -8.143 5.053 17.256 1.00 36.19 83 ARG A C 1
ATOM 656 O O . ARG A 1 83 ? -7.180 5.798 17.380 1.00 36.19 83 ARG A O 1
ATOM 663 N N . GLY A 1 84 ? -9.293 5.502 16.732 1.00 30.50 84 GLY A N 1
ATOM 664 C CA . GLY A 1 84 ? -9.376 6.872 16.196 1.00 30.50 84 GLY A CA 1
ATOM 665 C C . GLY A 1 84 ? -10.734 7.445 15.778 1.00 30.50 84 GLY A C 1
ATOM 666 O O . GLY A 1 84 ? -10.798 8.647 15.547 1.00 30.50 84 GLY A O 1
ATOM 667 N N . SER A 1 85 ? -11.839 6.689 15.740 1.00 32.12 85 SER A N 1
ATOM 668 C CA . SER A 1 85 ? -13.144 7.345 15.911 1.00 32.12 85 SER A CA 1
ATOM 669 C C . SER A 1 85 ? -13.325 7.649 17.386 1.00 32.12 85 SER A C 1
ATOM 671 O O . SER A 1 85 ? -13.194 6.747 18.215 1.00 32.12 85 SER A O 1
ATOM 673 N N . LEU A 1 86 ? -13.734 8.873 17.704 1.00 34.62 86 LEU A N 1
ATOM 674 C CA . LEU A 1 86 ? -14.566 9.142 18.873 1.00 34.62 86 LEU A CA 1
ATOM 675 C C . LEU A 1 86 ? -15.821 8.258 18.772 1.00 34.62 86 LEU A C 1
ATOM 677 O O . LEU A 1 86 ? -16.857 8.662 18.252 1.00 34.62 86 LEU A O 1
ATOM 681 N N . MET A 1 87 ? -15.714 7.011 19.223 1.00 32.72 87 MET A N 1
ATOM 682 C CA . MET A 1 87 ? -16.867 6.217 19.596 1.00 32.72 87 MET A CA 1
ATOM 683 C C . MET A 1 87 ? -17.224 6.710 20.995 1.00 32.72 87 MET A C 1
ATOM 685 O O . MET A 1 87 ? -16.700 6.221 21.993 1.00 32.72 87 MET A O 1
ATOM 689 N N . ILE A 1 88 ? -18.052 7.755 21.068 1.00 32.66 88 ILE A N 1
ATOM 690 C CA . ILE A 1 88 ? -18.750 8.065 22.314 1.00 32.66 88 ILE A CA 1
ATOM 691 C C . ILE A 1 88 ? -19.763 6.939 22.477 1.00 32.66 88 ILE A C 1
ATOM 693 O O . ILE A 1 88 ? -20.838 6.949 21.877 1.00 32.66 88 ILE A O 1
ATOM 697 N N . VAL A 1 89 ? -19.370 5.915 23.227 1.00 23.28 89 VAL A N 1
ATOM 698 C CA . VAL A 1 89 ? -20.315 4.952 23.769 1.00 23.28 89 VAL A CA 1
ATOM 699 C C . VAL A 1 89 ? -21.133 5.731 24.795 1.00 23.28 89 VAL A C 1
ATOM 701 O O . VAL A 1 89 ? -20.672 5.969 25.907 1.00 23.28 89 VAL A O 1
ATOM 704 N N . ASN A 1 90 ? -22.333 6.169 24.409 1.00 30.11 90 ASN A N 1
ATOM 705 C CA . ASN A 1 90 ? -23.335 6.57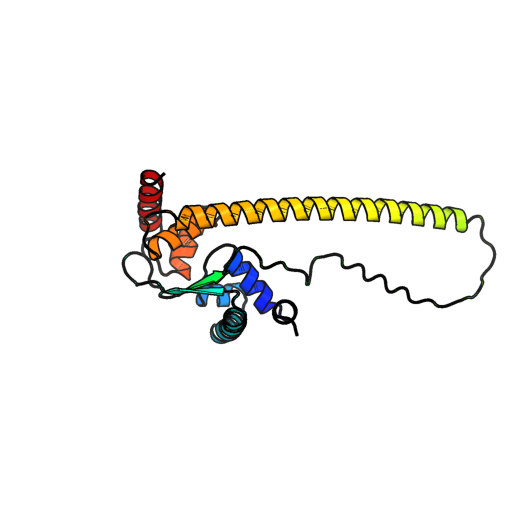9 25.383 1.00 30.11 90 ASN A CA 1
ATOM 706 C C . ASN A 1 90 ? -23.793 5.314 26.105 1.00 30.11 90 ASN A C 1
ATOM 708 O O . ASN A 1 90 ? -24.714 4.626 25.669 1.00 30.11 90 ASN A O 1
ATOM 712 N N . LEU A 1 91 ? -23.107 4.995 27.200 1.00 25.17 91 LEU A N 1
ATOM 713 C CA . LEU A 1 91 ? -23.645 4.125 28.229 1.00 25.17 91 LEU A CA 1
ATOM 714 C C . LEU A 1 91 ? -24.711 4.942 28.959 1.00 25.17 91 LEU A C 1
ATOM 716 O O . LEU A 1 91 ? -24.428 5.608 29.950 1.00 25.17 91 LEU A O 1
ATOM 720 N N . SER A 1 92 ? -25.935 4.937 28.434 1.00 34.84 92 SER A N 1
ATOM 721 C CA . SER A 1 92 ? -27.101 5.257 29.249 1.00 34.84 92 SER A CA 1
ATOM 722 C C . SER A 1 92 ? -27.213 4.165 30.311 1.00 34.84 92 SER A C 1
ATOM 724 O O . SER A 1 92 ? -27.777 3.100 30.064 1.00 34.84 92 SER A O 1
ATOM 726 N N . ALA A 1 93 ? -26.600 4.406 31.464 1.00 27.92 93 ALA A N 1
ATOM 727 C CA . ALA A 1 93 ? -26.908 3.703 32.693 1.00 27.92 93 ALA A CA 1
ATOM 728 C C . ALA A 1 93 ? -27.753 4.654 33.539 1.00 27.92 93 ALA A C 1
ATOM 730 O O . ALA A 1 93 ? -27.258 5.661 34.043 1.00 27.92 93 ALA A O 1
ATOM 731 N N . GLU A 1 94 ? -29.043 4.351 33.644 1.00 37.81 94 GLU A N 1
ATOM 732 C CA . GLU A 1 94 ? -29.898 4.913 34.683 1.00 37.81 94 GLU A CA 1
ATOM 733 C C . GLU A 1 94 ? -29.339 4.550 36.065 1.00 37.81 94 GLU A C 1
ATOM 735 O O . GLU A 1 94 ? -28.981 3.392 36.308 1.00 37.81 94 GLU A O 1
ATOM 740 N N . ARG A 1 95 ? -29.331 5.519 36.989 1.00 30.86 95 ARG A N 1
ATOM 741 C CA . ARG A 1 95 ? -29.707 5.292 38.391 1.00 30.86 95 ARG A CA 1
ATOM 742 C C . ARG A 1 95 ? -30.065 6.594 39.108 1.00 30.86 95 ARG A C 1
ATOM 744 O O . ARG A 1 95 ? -29.417 7.620 38.931 1.00 30.86 95 ARG A O 1
ATOM 751 N N . GLU A 1 96 ? -31.132 6.487 39.890 1.00 31.95 96 GLU A N 1
ATOM 752 C CA . GLU A 1 96 ? -31.825 7.522 40.652 1.00 31.95 96 GLU A CA 1
ATOM 753 C C . GLU A 1 96 ? -31.049 8.076 41.866 1.00 31.95 96 GLU A C 1
ATOM 755 O O . GLU A 1 96 ? -30.327 7.347 42.541 1.00 31.95 96 GLU A O 1
ATOM 760 N N . GLN A 1 97 ? -31.328 9.364 42.126 1.00 33.53 97 GLN A N 1
ATOM 761 C CA . GLN A 1 97 ? -31.501 10.096 43.400 1.00 33.53 97 GLN A CA 1
ATOM 762 C C . GLN A 1 97 ? -30.413 10.067 44.497 1.00 33.53 97 GLN A C 1
ATOM 764 O O . GLN A 1 97 ? -30.200 9.054 45.149 1.00 33.53 97 GLN A O 1
ATOM 769 N N . GLN A 1 98 ? -29.903 11.255 44.872 1.00 30.64 98 GLN A N 1
ATOM 770 C CA . GLN A 1 98 ? -30.384 11.993 46.061 1.00 30.64 98 GLN A CA 1
ATOM 771 C C . GLN A 1 98 ? -29.823 13.429 46.157 1.00 30.64 98 GLN A C 1
ATOM 773 O O . GLN A 1 98 ? -28.813 13.773 45.551 1.00 30.64 98 GLN A O 1
ATOM 778 N N . GLU A 1 99 ? -30.573 14.249 46.893 1.00 42.31 99 GLU A N 1
ATOM 779 C CA . GLU A 1 99 ? -30.547 15.707 47.059 1.00 42.31 99 GLU A CA 1
ATOM 780 C C . GLU A 1 99 ? -29.251 16.296 47.641 1.00 42.31 99 GLU A C 1
ATOM 782 O O . GLU A 1 99 ? -28.608 15.667 48.473 1.00 42.31 99 GLU A O 1
ATOM 787 N N . LEU A 1 100 ? -28.966 17.568 47.324 1.00 36.03 100 LEU A N 1
ATOM 788 C CA . LEU A 1 100 ? -28.351 18.533 48.247 1.00 36.03 100 LEU A CA 1
ATOM 789 C C . LEU A 1 100 ? -28.751 19.959 47.835 1.00 36.03 100 LEU A C 1
ATOM 791 O O . LEU A 1 100 ? -28.668 20.342 46.668 1.00 36.03 100 LEU A O 1
ATOM 795 N N . GLY A 1 101 ? -29.258 20.715 48.807 1.00 36.41 101 GLY A N 1
ATOM 796 C CA . GLY A 1 101 ? -29.862 22.024 48.609 1.00 36.41 101 GLY A CA 1
ATOM 797 C C . GLY A 1 101 ? -28.889 23.198 48.456 1.00 36.41 101 GLY A C 1
ATOM 798 O O . GLY A 1 101 ? -27.731 23.152 48.858 1.00 36.41 101 GLY A O 1
ATOM 799 N N . ALA A 1 102 ? -29.480 24.277 47.935 1.00 50.19 102 ALA A N 1
ATOM 800 C CA . ALA A 1 102 ? -29.140 25.693 48.073 1.00 50.19 102 ALA A CA 1
ATOM 801 C C . ALA A 1 102 ? -27.738 26.175 47.637 1.00 50.19 102 ALA A C 1
ATOM 803 O O . ALA A 1 102 ? -26.850 26.399 48.454 1.00 50.19 102 ALA A O 1
ATOM 804 N N . ALA A 1 103 ? -27.628 26.551 46.358 1.00 42.75 103 ALA A N 1
ATOM 805 C CA . ALA A 1 103 ? -26.785 27.662 45.911 1.00 42.75 103 ALA A CA 1
ATOM 806 C C . ALA A 1 103 ? -27.451 28.359 44.707 1.00 42.75 103 ALA A C 1
ATOM 808 O O . ALA A 1 103 ? -28.089 27.705 43.884 1.00 42.75 103 ALA A O 1
ATOM 809 N N . LYS A 1 104 ? -27.367 29.695 44.648 1.00 51.94 104 LYS A N 1
ATOM 810 C CA . LYS A 1 104 ? -27.995 30.547 43.624 1.00 51.94 104 LYS A CA 1
ATOM 811 C C . LYS A 1 104 ? -27.623 30.083 42.203 1.00 51.94 104 LYS A C 1
ATOM 813 O O . LYS A 1 104 ? -26.463 30.134 41.829 1.00 51.94 104 LYS A O 1
ATOM 818 N N . ASP A 1 105 ? -28.656 29.661 41.477 1.00 58.34 105 ASP A N 1
ATOM 819 C CA . ASP A 1 105 ? -28.769 29.387 40.035 1.00 58.34 105 ASP A CA 1
ATOM 820 C C . ASP A 1 105 ? -27.817 28.372 39.369 1.00 58.34 105 ASP A C 1
ATOM 822 O O . ASP A 1 105 ? -27.439 28.496 38.208 1.00 58.34 105 ASP A O 1
ATOM 826 N N . VAL A 1 106 ? -27.512 27.282 40.078 1.00 53.06 106 VAL A N 1
ATOM 827 C CA . VAL A 1 106 ? -26.796 26.108 39.532 1.00 53.06 106 VAL A CA 1
ATOM 828 C C . VAL A 1 106 ? -27.492 25.514 38.288 1.00 53.06 106 VAL A C 1
ATOM 830 O O . VAL A 1 106 ? -26.839 24.921 37.433 1.00 53.06 106 VAL A O 1
ATOM 833 N N . TYR A 1 107 ? -28.812 25.687 38.155 1.00 53.00 107 TYR A N 1
ATOM 834 C CA . TYR A 1 107 ? -29.576 25.218 36.995 1.00 53.00 107 TYR A CA 1
ATOM 835 C C . TYR A 1 107 ? -29.294 26.027 35.726 1.00 53.00 107 TYR A C 1
ATOM 837 O O . TYR A 1 107 ? -29.156 25.421 34.665 1.00 53.00 107 TYR A O 1
ATOM 845 N N . ALA A 1 108 ? -29.182 27.357 35.811 1.00 57.75 108 ALA A N 1
ATOM 846 C CA . ALA A 1 108 ? -28.820 28.183 34.660 1.00 57.75 108 ALA A CA 1
ATOM 847 C C . ALA A 1 108 ? -27.405 27.861 34.155 1.00 57.75 108 ALA A C 1
ATOM 849 O O . ALA A 1 108 ? -27.210 27.705 32.948 1.00 57.75 108 ALA A O 1
ATOM 850 N N . ASP A 1 109 ? -26.452 27.656 35.070 1.00 51.03 109 ASP A N 1
ATOM 851 C CA . ASP A 1 109 ? -25.078 27.274 34.724 1.00 51.03 109 ASP A CA 1
ATOM 852 C C . ASP A 1 109 ? -25.013 25.877 34.083 1.00 51.03 109 ASP A C 1
ATOM 854 O O . ASP A 1 109 ? -24.367 25.694 33.049 1.00 51.03 109 ASP A O 1
ATOM 858 N N . LEU A 1 110 ? -25.735 24.890 34.629 1.00 51.44 110 LEU A N 1
ATOM 859 C CA . LEU A 1 110 ? -25.830 23.549 34.035 1.00 51.44 110 LEU A CA 1
ATOM 860 C C . LEU A 1 110 ? -26.494 23.570 32.653 1.00 51.44 110 LEU A C 1
ATOM 862 O O . LEU A 1 110 ? -26.080 22.825 31.763 1.00 51.44 110 LEU A O 1
ATOM 866 N N . ASN A 1 111 ? -27.502 24.420 32.457 1.00 58.38 111 ASN A N 1
ATOM 867 C CA . ASN A 1 111 ? -28.184 24.551 31.174 1.00 58.38 111 ASN A CA 1
ATOM 868 C C . ASN A 1 111 ? -27.278 25.221 30.126 1.00 58.38 111 ASN A C 1
ATOM 870 O O . ASN A 1 111 ? -27.216 24.754 28.990 1.00 58.38 111 ASN A O 1
ATOM 874 N N . GLY A 1 112 ? -26.493 26.229 30.523 1.00 60.75 112 GLY A N 1
ATOM 875 C CA . GLY A 1 112 ? -25.453 26.824 29.678 1.00 60.75 112 GLY A CA 1
ATOM 876 C C . GLY A 1 112 ? -24.378 25.811 29.269 1.00 60.75 112 GLY A C 1
ATOM 877 O O . GLY A 1 112 ? -24.058 25.684 28.087 1.00 60.75 112 GLY A O 1
ATOM 878 N N . MET A 1 113 ? -23.889 24.999 30.212 1.00 55.84 113 MET A N 1
ATOM 879 C CA . MET A 1 113 ? -22.934 23.920 29.915 1.00 55.84 113 MET A CA 1
ATOM 880 C C . MET A 1 113 ? -23.530 22.846 28.990 1.00 55.84 113 MET A C 1
ATOM 882 O O . MET A 1 113 ? -22.843 22.338 28.100 1.00 55.84 113 MET A O 1
ATOM 886 N N . ALA A 1 114 ? -24.809 22.500 29.162 1.00 61.19 114 ALA A N 1
ATOM 887 C CA . ALA A 1 114 ? -25.502 21.550 28.294 1.00 61.19 114 ALA A CA 1
ATOM 888 C C . ALA A 1 114 ? -25.641 22.080 26.856 1.00 61.19 114 ALA A C 1
ATOM 890 O O . ALA A 1 114 ? -25.400 21.340 25.897 1.00 61.19 114 ALA A O 1
ATOM 891 N N . GLU A 1 115 ? -25.974 23.361 26.689 1.00 64.19 115 GLU A N 1
ATOM 892 C CA . GLU A 1 115 ? -26.024 24.016 25.380 1.00 64.19 115 GLU A CA 1
ATOM 893 C C . GLU A 1 115 ? -24.646 24.053 24.709 1.00 64.19 115 GLU A C 1
ATOM 895 O O . GLU A 1 115 ? -24.519 23.672 23.540 1.00 64.19 115 GLU A O 1
ATOM 900 N N . GLU A 1 116 ? -23.594 24.413 25.446 1.00 66.31 116 GLU A N 1
ATOM 901 C CA . GLU A 1 116 ? -22.221 24.402 24.934 1.00 66.31 116 GLU A CA 1
ATOM 902 C C . GLU A 1 116 ? -21.786 23.003 24.473 1.00 66.31 116 GLU A C 1
ATOM 904 O O . GLU A 1 116 ? -21.239 22.855 23.373 1.00 66.31 116 GLU A O 1
ATOM 909 N N . LEU A 1 117 ? -22.091 21.955 25.246 1.00 62.31 117 LEU A N 1
ATOM 910 C CA . LEU A 1 117 ? -21.800 20.566 24.871 1.00 62.31 117 LEU A CA 1
ATOM 911 C C . LEU A 1 117 ? -22.551 20.132 23.609 1.00 62.31 117 LEU A C 1
ATOM 913 O O . LEU A 1 117 ? -21.982 19.451 22.749 1.00 62.31 117 LEU A O 1
ATOM 917 N N . LEU A 1 118 ? -23.813 20.537 23.449 1.00 68.81 118 LEU A N 1
ATOM 918 C CA . LEU A 1 118 ? -24.591 20.241 22.243 1.00 68.81 118 LEU A CA 1
ATOM 919 C C . LEU A 1 118 ? -24.003 20.931 21.007 1.00 68.81 118 LEU A C 1
ATOM 921 O O . LEU A 1 118 ? -23.922 20.315 19.937 1.00 68.81 118 LEU A O 1
ATOM 925 N N . ILE A 1 119 ? -23.560 22.182 21.142 1.00 74.62 119 ILE A N 1
ATOM 926 C CA . ILE A 1 119 ? -22.920 22.944 20.062 1.00 74.62 119 ILE A CA 1
ATOM 927 C C . ILE A 1 119 ? -21.578 22.309 19.683 1.00 74.62 119 ILE A C 1
ATOM 929 O O . ILE A 1 119 ? -21.323 22.063 18.499 1.00 74.62 119 ILE A O 1
ATOM 933 N N . GLN A 1 120 ? -20.745 21.970 20.669 1.00 66.00 120 GLN A N 1
ATOM 934 C CA . GLN A 1 120 ? -19.480 21.270 20.438 1.00 66.00 120 GLN A CA 1
ATOM 935 C C . GLN A 1 120 ? -19.705 19.902 19.783 1.00 66.00 120 GLN A C 1
ATOM 937 O O . GLN A 1 120 ? -19.043 19.570 18.799 1.00 66.00 120 GLN A O 1
ATOM 942 N N . GLY A 1 121 ? -20.697 19.140 20.248 1.00 64.12 121 GLY A N 1
ATOM 943 C CA . GLY A 1 121 ? -21.059 17.845 19.676 1.00 64.12 121 GLY A CA 1
ATOM 944 C C . GLY A 1 121 ? -21.496 17.937 18.211 1.00 64.12 121 GLY A C 1
ATOM 945 O O . GLY A 1 121 ? -21.099 17.103 17.392 1.00 64.12 121 GLY A O 1
ATOM 946 N N . ARG A 1 122 ? -22.267 18.969 17.841 1.00 69.88 122 ARG A N 1
ATOM 947 C CA . ARG A 1 122 ? -22.623 19.240 16.434 1.00 69.88 122 ARG A CA 1
ATOM 948 C C . ARG A 1 122 ? -21.387 19.581 15.602 1.00 69.88 122 ARG A C 1
ATOM 950 O O . ARG A 1 122 ? -21.198 18.990 14.540 1.00 69.88 122 ARG A O 1
ATOM 957 N N . ARG A 1 123 ? -20.509 20.449 16.111 1.00 72.44 123 ARG A N 1
ATOM 958 C CA . ARG A 1 123 ? -19.263 20.842 15.432 1.00 72.44 123 ARG A CA 1
ATOM 959 C C . ARG A 1 123 ? -18.355 19.644 15.155 1.00 72.44 123 ARG A C 1
ATOM 961 O O . ARG A 1 123 ? -17.860 19.509 14.038 1.00 72.44 123 ARG A O 1
ATOM 968 N N . ILE A 1 124 ? -18.195 18.753 16.132 1.00 69.69 124 ILE A N 1
ATOM 969 C CA . ILE A 1 124 ? -17.410 17.521 15.983 1.00 69.69 124 ILE A CA 1
ATOM 970 C C . ILE A 1 124 ? -18.026 16.625 14.906 1.00 69.69 124 ILE A C 1
ATOM 972 O O . ILE A 1 124 ? -17.317 16.178 14.009 1.00 69.69 124 ILE A O 1
ATOM 976 N N . LYS A 1 125 ? -19.348 16.401 14.928 1.00 72.69 125 LYS A N 1
ATOM 977 C CA . LYS A 1 125 ? -20.029 15.589 13.900 1.00 72.69 125 LYS A CA 1
ATOM 978 C C . LYS A 1 125 ? -19.818 16.144 12.493 1.00 72.69 125 LYS A C 1
ATOM 980 O O . LYS A 1 125 ? -19.573 15.375 11.562 1.00 72.69 125 LYS A O 1
ATOM 985 N N . ASP A 1 126 ? -19.878 17.459 12.332 1.00 76.62 126 ASP A N 1
ATOM 986 C CA . ASP A 1 126 ? -19.661 18.093 11.034 1.00 76.62 126 ASP A CA 1
ATOM 987 C C . ASP A 1 126 ? -18.203 18.001 10.576 1.00 76.62 126 ASP A C 1
ATOM 989 O O . ASP A 1 126 ? -17.952 17.740 9.397 1.00 76.62 126 ASP A O 1
ATOM 993 N N . GLN A 1 127 ? -17.238 18.134 11.489 1.00 74.31 127 GLN A N 1
ATOM 994 C CA . GLN A 1 127 ? -15.821 17.904 11.192 1.00 74.31 127 GLN A CA 1
ATOM 995 C C . GLN A 1 127 ? -15.560 16.449 10.787 1.00 74.31 127 GLN A C 1
ATOM 997 O O . GLN A 1 127 ? -14.923 16.216 9.761 1.00 74.31 127 GLN A O 1
ATOM 1002 N N . THR A 1 128 ? -16.127 15.476 11.502 1.00 70.94 128 THR A N 1
ATOM 1003 C CA . THR A 1 128 ? -16.027 14.050 11.155 1.00 70.94 128 THR A CA 1
ATOM 1004 C C . THR A 1 128 ? -16.599 13.767 9.768 1.00 70.94 128 THR A C 1
ATOM 1006 O O . THR A 1 128 ? -15.972 13.074 8.973 1.00 70.94 128 THR A O 1
ATOM 1009 N N . ARG A 1 129 ? -17.750 14.352 9.414 1.00 72.38 129 ARG A N 1
ATOM 1010 C CA . ARG A 1 129 ? -18.337 14.212 8.066 1.00 72.38 129 ARG A CA 1
ATOM 1011 C C . ARG A 1 129 ? -17.483 14.839 6.965 1.00 72.38 129 ARG A C 1
ATOM 1013 O O . ARG A 1 129 ? -17.538 14.387 5.824 1.00 72.38 129 ARG A O 1
ATOM 1020 N N . ARG A 1 130 ? -16.755 15.919 7.261 1.00 74.62 130 ARG A N 1
ATOM 1021 C CA . ARG A 1 130 ? -15.813 16.529 6.308 1.00 74.62 130 ARG A CA 1
ATOM 1022 C C . ARG A 1 130 ? -14.593 15.637 6.115 1.00 74.62 130 ARG A C 1
ATOM 1024 O O . ARG A 1 130 ? -14.246 15.359 4.975 1.00 74.62 130 ARG A O 1
ATOM 1031 N N . LEU A 1 131 ? -14.018 15.132 7.206 1.00 71.56 131 LEU A N 1
ATOM 1032 C CA . LEU A 1 131 ? -12.906 14.183 7.154 1.00 71.56 131 LEU A CA 1
ATOM 1033 C C . LEU A 1 131 ? -13.286 12.913 6.390 1.00 71.56 131 LEU A C 1
ATOM 1035 O O . LEU A 1 131 ? -12.528 12.488 5.529 1.00 71.56 131 LEU A O 1
ATOM 1039 N N . GLN A 1 132 ? -14.481 12.363 6.625 1.00 68.81 132 GLN A N 1
ATOM 1040 C CA . GLN A 1 132 ? -14.953 11.190 5.890 1.00 68.81 132 GLN A CA 1
ATOM 1041 C C . GLN A 1 132 ? -15.017 11.447 4.380 1.00 68.81 132 GLN A C 1
ATOM 1043 O O . GLN A 1 132 ? -14.539 10.628 3.606 1.00 68.81 132 GLN A O 1
ATOM 1048 N N . ARG A 1 133 ? -15.537 12.606 3.955 1.00 70.81 133 ARG A N 1
ATOM 1049 C CA . ARG A 1 133 ? -15.565 12.976 2.531 1.00 70.81 133 ARG A CA 1
ATOM 1050 C C . ARG A 1 133 ? -14.166 13.106 1.934 1.00 70.81 133 ARG A C 1
ATOM 1052 O O . ARG A 1 133 ? -13.934 12.596 0.846 1.00 70.81 133 ARG A O 1
ATOM 1059 N N . MET A 1 134 ? -13.234 13.727 2.658 1.00 70.31 134 MET A N 1
ATOM 1060 C CA . MET A 1 134 ? -11.837 13.819 2.218 1.00 70.31 134 MET A CA 1
ATOM 1061 C C . MET A 1 134 ? -11.191 12.434 2.077 1.00 70.31 134 MET A C 1
ATOM 1063 O O . MET A 1 134 ? -10.466 12.197 1.115 1.00 70.31 134 MET A O 1
ATOM 1067 N N . ILE A 1 135 ? -11.472 11.511 3.005 1.00 70.00 135 ILE A N 1
ATOM 1068 C CA . ILE A 1 135 ? -11.004 10.119 2.934 1.00 70.00 135 ILE A CA 1
ATOM 1069 C C . ILE A 1 135 ? -11.588 9.427 1.698 1.00 70.00 135 ILE A C 1
ATOM 1071 O O . ILE A 1 135 ? -10.844 8.818 0.934 1.00 70.00 135 ILE A O 1
ATOM 1075 N N . ASP A 1 136 ? -12.894 9.557 1.467 1.00 69.00 136 ASP A N 1
ATOM 1076 C CA . ASP A 1 136 ? -13.568 8.927 0.330 1.00 69.00 136 ASP A CA 1
ATOM 1077 C C . ASP A 1 136 ? -13.018 9.446 -1.015 1.00 69.00 136 ASP A C 1
ATOM 1079 O O . ASP A 1 136 ? -12.764 8.659 -1.932 1.00 69.00 136 ASP A O 1
ATOM 1083 N N . GLU A 1 137 ? -12.778 10.756 -1.131 1.00 72.31 137 GLU A N 1
ATOM 1084 C CA . GLU A 1 137 ? -12.164 11.390 -2.308 1.00 72.31 137 GLU A CA 1
ATOM 1085 C C . GLU A 1 137 ? -10.719 10.921 -2.533 1.00 72.31 137 GLU A C 1
ATOM 1087 O O . GLU A 1 137 ? -10.325 10.607 -3.665 1.00 72.31 137 GLU A O 1
ATOM 1092 N N . PHE A 1 138 ? -9.933 10.817 -1.460 1.00 73.00 138 PHE A N 1
ATOM 1093 C CA . PHE A 1 138 ? -8.561 10.323 -1.521 1.00 73.00 138 PHE A CA 1
ATOM 1094 C C . PHE A 1 138 ? -8.515 8.858 -1.977 1.00 73.00 138 PHE A C 1
ATOM 1096 O O . PHE A 1 138 ? -7.844 8.535 -2.959 1.00 73.00 138 PHE A O 1
ATOM 1103 N N . SER A 1 139 ? -9.315 7.983 -1.362 1.00 67.88 139 SER A N 1
ATOM 1104 C CA . SER A 1 139 ? -9.406 6.568 -1.747 1.00 67.88 139 SER A CA 1
ATOM 1105 C C . SER A 1 139 ? -9.916 6.375 -3.179 1.00 67.88 139 SER A C 1
ATOM 1107 O O . SER A 1 139 ? -9.472 5.465 -3.891 1.00 67.88 139 SER A O 1
ATOM 1109 N N . ALA A 1 140 ? -10.831 7.228 -3.650 1.00 72.00 140 ALA A N 1
ATOM 1110 C CA . ALA A 1 140 ? -11.268 7.220 -5.045 1.00 72.00 140 ALA A CA 1
ATOM 1111 C C . ALA A 1 140 ? -10.122 7.586 -6.001 1.00 72.00 140 ALA A C 1
ATOM 1113 O O . ALA A 1 140 ? -9.991 6.978 -7.069 1.00 72.00 140 ALA A O 1
ATOM 1114 N N . THR A 1 141 ? -9.274 8.536 -5.609 1.00 77.31 141 THR A N 1
ATOM 1115 C CA . THR A 1 141 ? -8.094 8.957 -6.375 1.00 77.31 141 THR A CA 1
ATOM 1116 C C . THR A 1 141 ? -7.037 7.854 -6.425 1.00 77.31 141 THR A C 1
ATOM 1118 O O . THR A 1 141 ? -6.599 7.503 -7.520 1.00 77.31 141 THR A O 1
ATOM 1121 N N . GLU A 1 142 ? -6.718 7.207 -5.300 1.00 70.44 142 GLU A N 1
ATOM 1122 C CA . GLU A 1 142 ? -5.826 6.033 -5.262 1.00 70.44 142 GLU A CA 1
ATOM 1123 C C . GLU A 1 142 ? -6.345 4.898 -6.157 1.00 70.44 142 GLU A C 1
ATOM 1125 O O . GLU A 1 142 ? -5.606 4.311 -6.946 1.00 70.44 142 GLU A O 1
ATOM 1130 N N . SER A 1 143 ? -7.652 4.627 -6.109 1.00 70.19 143 SER A N 1
ATOM 1131 C CA . SER A 1 143 ? -8.284 3.600 -6.949 1.00 70.19 143 SER A CA 1
ATOM 1132 C C . SER A 1 143 ? -8.217 3.928 -8.441 1.00 70.19 143 SER A C 1
ATOM 1134 O O . SER A 1 143 ? -8.199 3.027 -9.284 1.00 70.19 143 SER A O 1
ATOM 1136 N N . ARG A 1 144 ? -8.257 5.215 -8.802 1.00 78.88 144 ARG A N 1
ATOM 1137 C CA . ARG A 1 144 ? -8.069 5.667 -10.187 1.00 78.88 144 ARG A CA 1
ATOM 1138 C C . ARG A 1 144 ? -6.613 5.522 -10.608 1.00 78.88 144 ARG A C 1
ATOM 1140 O O . ARG A 1 144 ? -6.380 5.017 -11.699 1.00 78.88 144 ARG A O 1
ATOM 1147 N N . LEU A 1 145 ? -5.670 5.897 -9.745 1.00 80.81 145 LEU A N 1
ATOM 1148 C CA . LEU A 1 145 ? -4.238 5.739 -9.986 1.00 80.81 145 LEU A CA 1
ATOM 1149 C C . LEU A 1 145 ? -3.870 4.266 -10.202 1.00 80.81 145 LEU A C 1
ATOM 1151 O O . LEU A 1 145 ? -3.255 3.945 -11.215 1.00 80.81 145 LEU A O 1
ATOM 1155 N N . LYS A 1 146 ? -4.315 3.362 -9.317 1.00 77.88 146 LYS A N 1
ATOM 1156 C CA . LYS A 1 146 ? -4.071 1.915 -9.451 1.00 77.88 146 LYS A CA 1
ATOM 1157 C C . LYS A 1 146 ? -4.584 1.390 -10.792 1.00 77.88 146 LYS A C 1
ATOM 1159 O O . LYS A 1 146 ? -3.839 0.750 -11.522 1.00 77.88 146 LYS A O 1
ATOM 1164 N N . ARG A 1 147 ? -5.825 1.728 -11.160 1.00 80.25 147 ARG A N 1
ATOM 1165 C CA . ARG A 1 147 ? -6.410 1.327 -12.452 1.00 80.25 147 ARG A CA 1
ATOM 1166 C C . ARG A 1 147 ? -5.664 1.911 -13.650 1.00 80.25 147 ARG A C 1
ATOM 1168 O O . ARG A 1 147 ? -5.490 1.210 -14.641 1.00 80.25 147 ARG A O 1
ATOM 1175 N N . ALA A 1 148 ? -5.214 3.163 -13.560 1.00 83.50 148 ALA A N 1
ATOM 1176 C CA . ALA A 1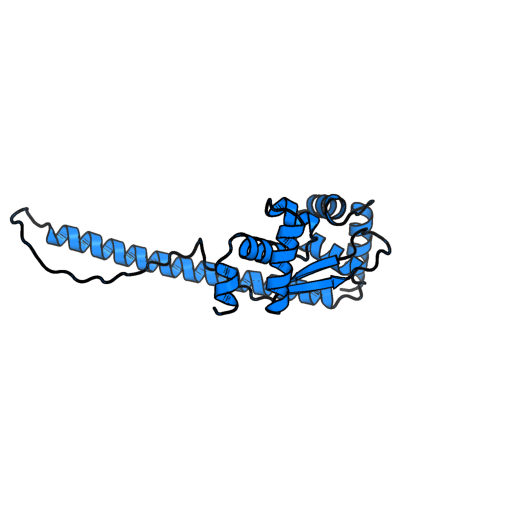 148 ? -4.414 3.784 -14.608 1.00 83.50 148 ALA A CA 1
ATOM 1177 C C . ALA A 1 148 ? -3.103 3.012 -14.808 1.00 83.50 148 ALA A C 1
ATOM 1179 O O . ALA A 1 148 ? -2.826 2.587 -15.924 1.00 83.50 148 ALA A O 1
ATOM 1180 N N . VAL A 1 149 ? -2.358 2.724 -13.735 1.00 83.31 149 VAL A N 1
ATOM 1181 C CA . VAL A 1 149 ? -1.111 1.943 -13.821 1.00 83.31 149 VAL A CA 1
ATOM 1182 C C . VAL A 1 149 ? -1.361 0.512 -14.307 1.00 83.31 149 VAL A C 1
ATOM 1184 O O . VAL A 1 149 ? -0.607 -0.001 -15.132 1.00 83.31 149 VAL A O 1
ATOM 1187 N N . GLU A 1 150 ? -2.437 -0.135 -13.855 1.00 83.06 150 GLU A N 1
ATOM 1188 C CA . GLU A 1 150 ? -2.820 -1.474 -14.317 1.00 83.06 150 GLU A CA 1
ATOM 1189 C C . GLU A 1 150 ? -3.154 -1.517 -15.813 1.00 83.06 150 GLU A C 1
ATOM 1191 O O . GLU A 1 150 ? -2.869 -2.533 -16.451 1.00 83.06 150 GLU A O 1
ATOM 1196 N N . SER A 1 1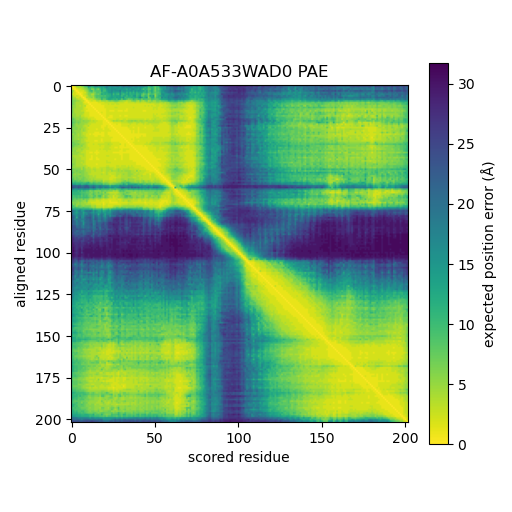51 ? -3.709 -0.433 -16.367 1.00 84.25 151 SER A N 1
ATOM 1197 C CA . SER A 1 151 ? -4.052 -0.315 -17.790 1.00 84.25 151 SER A CA 1
ATOM 1198 C C . SER A 1 151 ? -2.857 -0.058 -18.711 1.00 84.25 151 SER A C 1
ATOM 1200 O O . SER A 1 151 ? -2.966 -0.294 -19.911 1.00 84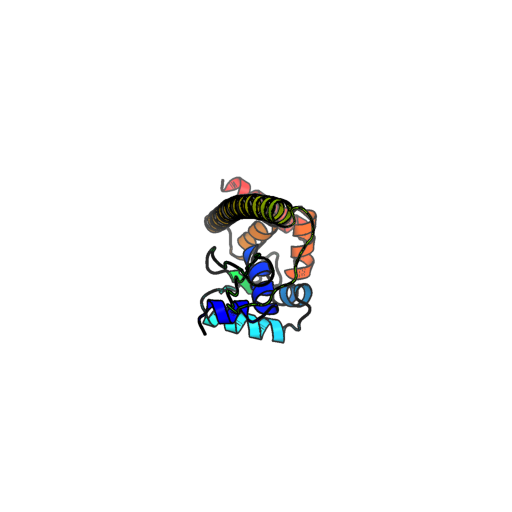.25 151 SER A O 1
ATOM 1202 N N . LEU A 1 152 ? -1.717 0.385 -18.168 1.00 85.19 152 LEU A N 1
ATOM 1203 C CA . LEU A 1 152 ? -0.506 0.588 -18.959 1.00 85.19 152 LEU A CA 1
ATOM 1204 C C . LEU A 1 152 ? 0.059 -0.754 -19.441 1.00 85.19 152 LEU A C 1
ATOM 1206 O O . LEU A 1 152 ? 0.047 -1.753 -18.706 1.00 85.19 152 LEU A O 1
ATOM 1210 N N . ASP A 1 153 ? 0.620 -0.748 -20.652 1.00 86.81 153 ASP A N 1
ATOM 1211 C CA . ASP A 1 153 ? 1.372 -1.874 -21.219 1.00 86.81 153 ASP A CA 1
ATOM 1212 C C . ASP A 1 153 ? 2.779 -1.949 -20.604 1.00 86.81 153 ASP A C 1
ATOM 1214 O O . ASP A 1 153 ? 3.807 -1.675 -21.220 1.00 86.81 153 ASP A O 1
ATOM 1218 N N . LEU A 1 154 ? 2.790 -2.236 -19.307 1.00 86.06 154 LEU A N 1
ATOM 1219 C CA . LEU A 1 154 ? 3.972 -2.433 -18.485 1.00 86.06 154 LEU A CA 1
ATOM 1220 C C . LEU A 1 154 ? 3.964 -3.860 -17.952 1.00 86.06 154 LEU A C 1
ATOM 1222 O O . LEU A 1 154 ? 2.912 -4.412 -17.600 1.00 86.06 154 LEU A O 1
ATOM 1226 N N . ASP A 1 155 ? 5.146 -4.452 -17.837 1.00 87.62 155 ASP A N 1
ATOM 1227 C CA . ASP A 1 155 ? 5.262 -5.748 -17.184 1.00 87.62 155 ASP A CA 1
ATOM 1228 C C . ASP A 1 155 ? 5.017 -5.633 -15.654 1.00 87.62 155 ASP A C 1
ATOM 1230 O O . ASP A 1 155 ? 4.982 -4.530 -15.095 1.00 87.62 155 ASP A O 1
ATOM 1234 N N . PRO A 1 156 ? 4.804 -6.749 -14.929 1.00 86.50 156 PRO A N 1
ATOM 1235 C CA . PRO A 1 156 ? 4.504 -6.703 -13.494 1.00 86.50 156 PRO A CA 1
ATOM 1236 C C . PRO A 1 156 ? 5.585 -6.041 -12.623 1.00 86.50 156 PRO A C 1
ATOM 1238 O O . PRO A 1 156 ? 5.273 -5.558 -11.532 1.00 86.50 156 PRO A O 1
ATOM 1241 N N . GLU A 1 157 ? 6.841 -6.054 -13.075 1.00 88.94 157 GLU A N 1
ATOM 1242 C CA . GLU A 1 157 ? 7.980 -5.427 -12.404 1.00 88.94 157 GLU A CA 1
ATOM 1243 C C . GLU A 1 157 ? 7.942 -3.906 -12.611 1.00 88.94 157 GLU A C 1
ATOM 1245 O O . GLU A 1 157 ? 8.017 -3.142 -11.647 1.00 88.94 157 GLU A O 1
ATOM 1250 N N . GLU A 1 158 ? 7.722 -3.464 -13.846 1.00 89.94 158 GLU A N 1
ATOM 1251 C CA . GLU A 1 158 ? 7.581 -2.057 -14.225 1.00 89.94 158 GLU A CA 1
ATOM 1252 C C . GLU A 1 158 ? 6.340 -1.411 -13.597 1.00 89.94 158 GLU A C 1
ATOM 1254 O O . GLU A 1 158 ? 6.418 -0.281 -13.112 1.00 89.94 158 GLU A O 1
ATOM 1259 N N . LYS A 1 159 ? 5.220 -2.141 -13.499 1.00 89.50 159 LYS A N 1
ATOM 1260 C CA . LYS A 1 159 ? 4.015 -1.685 -12.778 1.00 89.50 159 LYS A CA 1
ATOM 1261 C C . LYS A 1 159 ? 4.293 -1.419 -11.305 1.00 89.50 159 LYS A C 1
ATOM 1263 O O . LYS A 1 159 ? 3.823 -0.424 -10.765 1.00 89.50 159 LYS A O 1
ATOM 1268 N N . LEU A 1 160 ? 5.083 -2.276 -10.659 1.00 88.06 160 LEU A N 1
ATOM 1269 C CA . LEU A 1 160 ? 5.453 -2.096 -9.256 1.00 88.06 160 LEU A CA 1
ATOM 1270 C C . LEU A 1 160 ? 6.376 -0.885 -9.052 1.00 88.06 160 LEU A C 1
ATOM 1272 O O . LEU A 1 160 ? 6.236 -0.163 -8.064 1.00 88.06 160 LEU A O 1
ATOM 1276 N N . ILE A 1 161 ? 7.295 -0.638 -9.990 1.00 90.12 161 ILE A N 1
ATOM 1277 C CA . ILE A 1 161 ? 8.142 0.562 -9.979 1.00 90.12 161 ILE A CA 1
ATOM 1278 C C . ILE A 1 161 ? 7.281 1.815 -10.165 1.00 90.12 161 ILE A C 1
ATOM 1280 O O . ILE A 1 161 ? 7.410 2.749 -9.379 1.00 90.12 161 ILE A O 1
ATOM 1284 N N . ALA A 1 162 ? 6.363 1.817 -11.136 1.00 89.31 162 ALA A N 1
ATOM 1285 C CA . ALA A 1 162 ? 5.441 2.928 -11.368 1.00 89.31 162 ALA A CA 1
ATOM 1286 C C . ALA A 1 162 ? 4.574 3.219 -10.129 1.00 89.31 162 ALA A C 1
ATOM 1288 O O . ALA A 1 162 ? 4.533 4.356 -9.668 1.00 89.31 162 ALA A O 1
ATOM 1289 N N . GLU A 1 163 ? 3.948 2.197 -9.535 1.00 88.19 163 GLU A N 1
ATOM 1290 C CA . GLU A 1 163 ? 3.175 2.328 -8.289 1.00 88.19 163 GLU A CA 1
ATOM 1291 C C . GLU A 1 163 ? 4.025 2.914 -7.151 1.00 88.19 163 GLU A C 1
ATOM 1293 O O . GLU A 1 163 ? 3.557 3.784 -6.423 1.00 88.19 163 GLU A O 1
ATOM 1298 N N . THR A 1 164 ? 5.286 2.491 -7.014 1.00 88.38 164 THR A N 1
ATOM 1299 C CA . THR A 1 164 ? 6.201 3.024 -5.989 1.00 88.38 164 THR A CA 1
ATOM 1300 C C . THR A 1 164 ? 6.530 4.497 -6.235 1.00 88.38 164 THR A C 1
ATOM 1302 O O . THR A 1 164 ? 6.526 5.289 -5.302 1.00 88.38 164 THR A O 1
ATOM 1305 N N . VAL A 1 165 ? 6.765 4.891 -7.487 1.00 89.31 165 VAL A N 1
ATOM 1306 C CA . VAL A 1 165 ? 7.069 6.283 -7.852 1.00 89.31 165 VAL A CA 1
ATOM 1307 C C . VAL A 1 165 ? 5.881 7.212 -7.606 1.00 89.31 165 VAL A C 1
ATOM 1309 O O . VAL A 1 165 ? 6.078 8.327 -7.140 1.00 89.31 165 VAL A O 1
ATOM 1312 N N . PHE A 1 166 ? 4.654 6.771 -7.895 1.00 85.38 166 PHE A N 1
ATOM 1313 C CA . PHE A 1 166 ? 3.459 7.606 -7.724 1.00 85.38 166 PHE A CA 1
ATOM 1314 C C . PHE A 1 166 ? 2.932 7.681 -6.284 1.00 85.38 166 PHE A C 1
ATOM 1316 O O . PHE A 1 166 ? 2.042 8.485 -6.017 1.00 85.38 166 PHE A O 1
ATOM 1323 N N . THR A 1 167 ? 3.433 6.843 -5.374 1.00 82.25 167 THR A N 1
ATOM 1324 C CA . THR A 1 167 ? 2.961 6.778 -3.976 1.00 82.25 167 THR A CA 1
ATOM 1325 C C . THR A 1 167 ? 3.966 7.307 -2.961 1.00 82.25 167 THR A C 1
ATOM 1327 O O . THR A 1 167 ? 3.599 7.532 -1.811 1.00 82.25 167 THR A O 1
ATOM 1330 N N . GLU A 1 168 ? 5.220 7.503 -3.357 1.00 87.38 168 GLU A N 1
ATOM 1331 C CA . GLU A 1 168 ? 6.247 8.111 -2.515 1.00 87.38 168 GLU A CA 1
ATOM 1332 C C . GLU A 1 168 ? 6.327 9.620 -2.796 1.00 87.38 168 GLU A C 1
ATOM 1334 O O . GLU A 1 168 ? 6.175 10.059 -3.935 1.00 87.38 168 GLU A O 1
ATOM 1339 N N . ASP A 1 169 ? 6.594 10.419 -1.759 1.00 82.44 169 ASP A N 1
ATOM 1340 C CA . ASP A 1 169 ? 6.537 11.889 -1.840 1.00 82.44 169 ASP A CA 1
ATOM 1341 C C . ASP A 1 169 ? 7.564 12.487 -2.815 1.00 82.44 169 ASP A C 1
ATOM 1343 O O . ASP A 1 169 ? 7.364 13.566 -3.377 1.00 82.44 169 ASP A O 1
ATOM 1347 N N . THR A 1 170 ? 8.692 11.797 -3.004 1.00 90.06 170 THR A N 1
ATOM 1348 C CA . THR A 1 170 ? 9.784 12.229 -3.879 1.00 90.06 170 THR A CA 1
ATOM 1349 C C . THR A 1 170 ? 10.384 11.056 -4.650 1.00 90.06 170 THR A C 1
ATOM 1351 O O . THR A 1 170 ? 10.366 9.905 -4.205 1.00 90.06 170 THR A O 1
ATOM 1354 N N . MET A 1 171 ? 11.004 11.365 -5.793 1.00 88.12 171 MET A N 1
ATOM 1355 C CA . MET A 1 171 ? 11.754 10.387 -6.596 1.00 88.12 171 MET A CA 1
ATOM 1356 C C . MET A 1 171 ? 12.917 9.762 -5.811 1.00 88.12 171 MET A C 1
ATOM 1358 O O . MET A 1 171 ? 13.226 8.587 -5.988 1.00 88.12 171 MET A O 1
ATOM 1362 N N . GLU A 1 172 ? 13.537 10.527 -4.910 1.00 90.50 172 GLU A N 1
ATOM 1363 C CA . GLU A 1 172 ? 14.609 10.047 -4.035 1.00 90.50 172 GLU A CA 1
ATOM 1364 C C . GLU A 1 172 ? 14.088 9.050 -2.985 1.00 90.50 172 GLU A C 1
ATOM 1366 O O . GLU A 1 172 ? 14.705 8.003 -2.756 1.00 90.50 172 GLU A O 1
ATOM 1371 N N . SER A 1 173 ? 12.911 9.316 -2.396 1.00 89.56 173 SER A N 1
ATOM 1372 C CA . SER A 1 173 ? 12.245 8.368 -1.490 1.00 89.56 173 SER A CA 1
ATOM 1373 C C . SER A 1 173 ? 11.893 7.075 -2.223 1.00 89.56 173 SER A C 1
ATOM 1375 O O . SER A 1 173 ? 12.231 5.983 -1.756 1.00 89.56 173 SER A O 1
ATOM 1377 N N . ALA A 1 174 ? 11.315 7.190 -3.425 1.00 90.56 174 ALA A N 1
ATOM 1378 C CA . ALA A 1 174 ? 11.038 6.046 -4.287 1.00 90.56 174 ALA A CA 1
ATOM 1379 C C . ALA A 1 174 ? 12.309 5.236 -4.578 1.00 90.56 174 ALA A C 1
ATOM 1381 O O . ALA A 1 174 ? 12.309 4.013 -4.426 1.00 90.56 174 ALA A O 1
ATOM 1382 N N . GLY A 1 175 ? 13.418 5.898 -4.918 1.00 92.00 175 GLY A N 1
ATOM 1383 C CA . GLY A 1 175 ? 14.691 5.227 -5.175 1.00 92.00 175 GLY A CA 1
ATOM 1384 C C . GLY A 1 175 ? 15.245 4.497 -3.949 1.00 92.00 175 GLY A C 1
ATOM 1385 O O . GLY A 1 175 ? 15.678 3.344 -4.047 1.00 92.00 175 GLY A O 1
ATOM 1386 N N . THR A 1 176 ? 15.145 5.118 -2.772 1.00 93.06 176 THR A N 1
ATOM 1387 C CA . THR A 1 176 ? 15.543 4.513 -1.492 1.00 93.06 176 THR A CA 1
ATOM 1388 C C . THR A 1 176 ? 14.725 3.261 -1.196 1.00 93.06 176 THR A C 1
ATOM 1390 O O . THR A 1 176 ? 15.273 2.217 -0.832 1.00 93.06 176 THR A O 1
ATOM 1393 N N . VAL A 1 177 ? 13.411 3.336 -1.394 1.00 91.94 177 VAL A N 1
ATOM 1394 C CA . VAL A 1 177 ? 12.485 2.218 -1.211 1.00 91.94 177 VAL A CA 1
ATOM 1395 C C . VAL A 1 177 ? 12.793 1.079 -2.185 1.00 91.94 177 VAL A C 1
ATOM 1397 O O . VAL A 1 177 ? 12.932 -0.069 -1.751 1.00 91.94 177 VAL A O 1
ATOM 1400 N N . LEU A 1 178 ? 12.967 1.381 -3.476 1.00 92.44 178 LEU A N 1
ATOM 1401 C CA . LEU A 1 178 ? 13.316 0.407 -4.519 1.00 92.44 178 LEU A CA 1
ATOM 1402 C C . LEU A 1 178 ? 14.621 -0.325 -4.198 1.00 92.44 178 LEU A C 1
ATOM 1404 O O . LEU A 1 178 ? 14.676 -1.556 -4.261 1.00 92.44 178 LEU A O 1
ATOM 1408 N N . SER A 1 179 ? 15.655 0.407 -3.793 1.00 93.12 179 SER A N 1
ATOM 1409 C CA . SER A 1 179 ? 16.938 -0.181 -3.407 1.00 93.12 179 SER A CA 1
ATOM 1410 C C . SER A 1 179 ? 16.813 -1.049 -2.153 1.00 93.12 179 SER A C 1
ATOM 1412 O O . SER A 1 179 ? 17.123 -2.244 -2.169 1.00 93.12 179 SER A O 1
ATOM 1414 N N . LYS A 1 180 ? 16.272 -0.483 -1.070 1.00 93.31 180 LYS A N 1
ATOM 1415 C CA . LYS A 1 180 ? 16.257 -1.116 0.254 1.00 93.31 180 LYS A CA 1
ATOM 1416 C C . LYS A 1 180 ? 15.329 -2.326 0.337 1.00 93.31 180 LYS A C 1
ATOM 1418 O O . LYS A 1 180 ? 15.689 -3.344 0.935 1.00 93.31 180 LYS A O 1
ATOM 1423 N N . PHE A 1 181 ? 14.131 -2.218 -0.232 1.00 92.06 181 PHE A N 1
ATOM 1424 C CA . PHE A 1 181 ? 13.055 -3.188 -0.013 1.00 92.06 181 PHE A CA 1
ATOM 1425 C C . PHE A 1 181 ? 12.763 -4.076 -1.212 1.00 92.06 181 PHE A C 1
ATOM 1427 O O . PHE A 1 181 ? 12.302 -5.203 -1.012 1.00 92.06 181 PHE A O 1
ATOM 1434 N N . TYR A 1 182 ? 13.066 -3.608 -2.423 1.00 89.50 182 TYR A N 1
ATOM 1435 C CA . TYR A 1 182 ? 12.874 -4.373 -3.657 1.00 89.50 182 TYR A CA 1
ATOM 1436 C C . TYR A 1 182 ? 14.194 -4.873 -4.266 1.00 89.50 182 TYR A C 1
ATOM 1438 O O . TYR A 1 182 ? 14.183 -5.635 -5.236 1.00 89.50 182 TYR A O 1
ATOM 1446 N N . GLY A 1 183 ? 15.334 -4.519 -3.660 1.00 88.50 183 GLY A N 1
ATOM 1447 C CA . GLY A 1 183 ? 16.658 -4.978 -4.075 1.00 88.50 183 GLY A CA 1
ATOM 1448 C C . GLY A 1 183 ? 17.098 -4.402 -5.419 1.00 88.50 183 GLY A C 1
ATOM 1449 O O . GLY A 1 183 ? 17.831 -5.068 -6.152 1.00 88.50 183 GLY A O 1
ATOM 1450 N N . CYS A 1 184 ? 16.624 -3.202 -5.761 1.00 91.25 184 CYS A N 1
ATOM 1451 C CA . CYS A 1 184 ? 16.994 -2.539 -7.001 1.00 91.25 184 CYS A CA 1
ATOM 1452 C C . CYS A 1 184 ? 18.422 -1.997 -6.934 1.00 91.25 184 CYS A C 1
ATOM 1454 O O . CYS A 1 184 ? 18.730 -1.130 -6.121 1.00 91.25 184 CYS A O 1
ATOM 1456 N N . ARG A 1 185 ? 19.304 -2.496 -7.807 1.00 90.06 185 ARG A N 1
ATOM 1457 C CA . ARG A 1 185 ? 20.719 -2.081 -7.837 1.00 90.06 185 ARG A CA 1
ATOM 1458 C C . ARG A 1 185 ? 20.924 -0.680 -8.412 1.00 90.06 185 ARG A C 1
ATOM 1460 O O . ARG A 1 185 ? 21.894 -0.017 -8.064 1.00 90.06 185 ARG A O 1
ATOM 1467 N N . SER A 1 186 ? 20.031 -0.250 -9.299 1.00 92.12 186 SER A N 1
ATOM 1468 C CA . SER A 1 186 ? 20.126 1.029 -10.010 1.00 92.12 186 SER A CA 1
ATOM 1469 C C . SER A 1 186 ? 18.751 1.704 -10.054 1.00 92.12 186 SER A C 1
ATOM 1471 O O . SER A 1 186 ? 18.137 1.763 -11.123 1.00 92.12 186 SER A O 1
ATOM 1473 N N . PRO A 1 187 ? 18.242 2.174 -8.898 1.00 92.25 187 PRO A N 1
ATOM 1474 C CA . PRO A 1 187 ? 16.889 2.717 -8.784 1.00 92.25 187 PRO A CA 1
ATOM 1475 C C . PRO A 1 187 ? 16.647 3.898 -9.728 1.00 92.25 187 PRO A C 1
ATOM 1477 O O . PRO A 1 187 ? 15.619 3.926 -10.394 1.00 92.25 187 PRO A O 1
ATOM 1480 N N . ASP A 1 188 ? 17.609 4.811 -9.878 1.00 92.38 188 ASP A N 1
ATOM 1481 C CA . ASP A 1 188 ? 17.455 5.984 -10.748 1.00 92.38 188 ASP A CA 1
ATOM 1482 C C . ASP A 1 188 ? 17.255 5.597 -12.216 1.00 92.38 188 ASP A C 1
ATOM 1484 O O . ASP A 1 188 ? 16.427 6.177 -12.917 1.00 92.38 188 ASP A O 1
ATOM 1488 N N . GLN A 1 189 ? 17.992 4.587 -12.689 1.00 92.31 189 GLN A N 1
ATOM 1489 C CA . GLN A 1 189 ? 17.832 4.084 -14.051 1.00 92.31 189 GLN A CA 1
ATOM 1490 C C . GLN A 1 189 ? 16.473 3.404 -14.226 1.00 92.31 189 GLN A C 1
ATOM 1492 O O . GLN A 1 189 ? 15.784 3.671 -15.207 1.00 92.31 189 GLN A O 1
ATOM 1497 N N . ALA A 1 190 ? 16.070 2.578 -13.258 1.00 91.50 190 ALA A N 1
ATOM 1498 C CA . ALA A 1 190 ? 14.782 1.894 -13.275 1.00 91.50 190 ALA A CA 1
ATOM 1499 C C . ALA A 1 190 ? 13.610 2.889 -13.313 1.00 91.50 190 ALA A C 1
ATOM 1501 O O . ALA A 1 190 ? 12.704 2.748 -14.132 1.00 91.50 190 ALA A O 1
ATOM 1502 N N . ILE A 1 191 ? 13.661 3.931 -12.478 1.00 92.56 191 ILE A N 1
ATOM 1503 C CA . ILE A 1 191 ? 12.659 5.001 -12.451 1.00 92.56 191 ILE A CA 1
ATOM 1504 C C . ILE A 1 191 ? 12.631 5.731 -13.795 1.00 92.56 191 ILE A C 1
ATOM 1506 O O . ILE A 1 191 ? 11.554 5.901 -14.360 1.00 92.56 191 ILE A O 1
ATOM 1510 N N . ARG A 1 192 ? 13.789 6.133 -14.341 1.00 92.62 192 ARG A N 1
ATOM 1511 C CA . ARG A 1 192 ? 13.848 6.829 -15.639 1.00 92.62 192 ARG A CA 1
ATOM 1512 C C . ARG A 1 192 ? 13.238 6.006 -16.768 1.00 92.62 192 ARG A C 1
ATOM 1514 O O . ARG A 1 192 ? 12.431 6.542 -17.523 1.00 92.62 192 ARG A O 1
ATOM 1521 N N . ASP A 1 193 ? 13.592 4.728 -16.861 1.00 91.38 193 ASP A N 1
ATOM 1522 C CA . ASP A 1 193 ? 13.109 3.837 -17.919 1.00 91.38 193 ASP A CA 1
ATOM 1523 C C . ASP A 1 193 ? 11.589 3.645 -17.836 1.00 91.38 193 ASP A C 1
ATOM 1525 O O . ASP A 1 193 ? 10.887 3.755 -18.843 1.00 91.38 193 ASP A O 1
ATOM 1529 N N . VAL A 1 194 ? 11.064 3.415 -16.628 1.00 89.50 194 VAL A N 1
ATOM 1530 C CA . VAL A 1 194 ? 9.624 3.229 -16.409 1.00 89.50 194 VAL A CA 1
ATOM 1531 C C . VAL A 1 194 ? 8.858 4.528 -16.644 1.00 89.50 194 VAL A C 1
ATOM 1533 O O . VAL A 1 194 ? 7.854 4.518 -17.350 1.00 89.50 194 VAL A O 1
ATOM 1536 N N . VAL A 1 195 ? 9.336 5.667 -16.137 1.00 88.94 195 VAL A N 1
ATOM 1537 C CA . VAL A 1 195 ? 8.696 6.975 -16.365 1.00 88.94 195 VAL A CA 1
ATOM 1538 C C . VAL A 1 195 ? 8.688 7.336 -17.851 1.00 88.94 195 VAL A C 1
ATOM 1540 O O . VAL A 1 195 ? 7.691 7.871 -18.337 1.00 88.94 195 VAL A O 1
ATOM 1543 N N . ALA A 1 196 ? 9.757 7.033 -18.592 1.00 88.69 196 ALA A N 1
ATOM 1544 C CA . ALA A 1 196 ? 9.794 7.240 -20.038 1.00 88.69 196 ALA A CA 1
ATOM 1545 C C . ALA A 1 196 ? 8.718 6.409 -20.751 1.00 88.69 196 ALA A C 1
ATOM 1547 O O . ALA A 1 196 ? 7.972 6.955 -21.559 1.00 88.69 196 ALA A O 1
ATOM 1548 N N . LYS A 1 197 ? 8.566 5.127 -20.395 1.00 86.69 197 LYS A N 1
ATOM 1549 C CA . LYS A 1 197 ? 7.503 4.268 -20.941 1.00 86.69 197 LYS A CA 1
ATOM 1550 C C . LYS A 1 197 ? 6.101 4.767 -20.599 1.00 86.69 197 LYS A C 1
ATOM 1552 O O . LYS A 1 197 ? 5.252 4.820 -21.481 1.00 86.69 197 LYS A O 1
ATOM 1557 N N . VA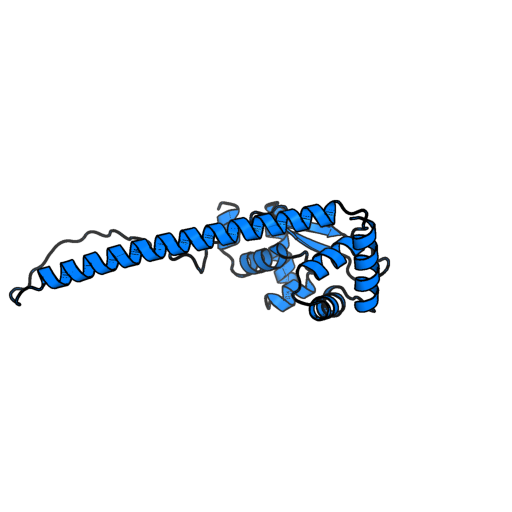L A 1 198 ? 5.869 5.183 -19.352 1.00 84.75 198 VAL A N 1
ATOM 1558 C CA . VAL A 1 198 ? 4.579 5.750 -18.917 1.00 84.75 198 VAL A CA 1
ATOM 1559 C C . VAL A 1 198 ? 4.229 6.992 -19.743 1.00 84.75 198 VAL A C 1
ATOM 1561 O O . VAL A 1 198 ? 3.094 7.122 -20.185 1.00 84.75 198 VAL A O 1
ATOM 1564 N N . LYS A 1 199 ? 5.205 7.873 -20.009 1.00 83.31 199 LYS A N 1
ATOM 1565 C CA . LYS A 1 199 ? 5.015 9.071 -20.848 1.00 83.31 199 LYS A CA 1
ATOM 1566 C C . LYS A 1 199 ? 4.725 8.765 -22.317 1.00 83.31 199 LYS A C 1
ATOM 1568 O O . LYS A 1 199 ? 4.149 9.608 -22.984 1.00 83.31 199 LYS A O 1
ATOM 1573 N N . MET A 1 200 ? 5.166 7.618 -22.832 1.00 75.31 200 MET A N 1
ATOM 1574 C CA . MET A 1 200 ? 4.889 7.202 -24.213 1.00 75.31 200 MET A CA 1
ATOM 1575 C C . MET A 1 200 ? 3.540 6.486 -24.357 1.00 75.31 200 MET A C 1
ATOM 1577 O O . MET A 1 200 ? 3.055 6.337 -25.474 1.00 75.31 200 MET A O 1
ATOM 1581 N N . ALA A 1 201 ? 2.964 6.019 -23.247 1.00 66.12 201 ALA A N 1
ATOM 1582 C CA . ALA A 1 201 ? 1.716 5.261 -23.209 1.00 66.12 201 ALA A CA 1
ATOM 1583 C C . ALA A 1 201 ? 0.475 6.112 -22.864 1.00 66.12 201 ALA A C 1
ATOM 1585 O O . ALA A 1 201 ? -0.637 5.588 -22.929 1.00 66.12 201 ALA A O 1
ATOM 1586 N N . GLY A 1 202 ? 0.655 7.381 -22.479 1.00 54.31 202 GLY A N 1
ATOM 1587 C CA . GLY A 1 202 ? -0.414 8.353 -22.207 1.00 54.31 202 GLY A CA 1
ATOM 1588 C C . GLY A 1 202 ? -0.420 9.484 -23.219 1.00 54.31 202 GLY A C 1
ATOM 1589 O O . GLY A 1 202 ? -1.529 9.987 -23.499 1.00 54.31 202 GLY A O 1
#

Foldseek 3Di:
DPLLCVQQVDPLSVLLQVVQLLAWFDLVVSCVSSVHDSVVSVVSVVSCVVVVFKDKDADDPDDFFPDGITMHTPDLDDDDDDDDDPPPPPPPDDDDDDDDDDDPPPPVVVVVVVVVVVVVVVVVVVVVVVVVVVVVVVSVVSVVLLVLLVPAPDDSVLSNLSSLCVRDPDLVRSLVCCCPGRVGPCSVVSNVVSVVSSVVRD